Protein AF-A0A924BSU3-F1 (afdb_monomer)

Sequence (190 aa):
SKDEPEEDGRIAVQITFEIKGDKVSLTSVYCQEESEKEALEKQIRSNKAIDDAHWHKEPNNTWYHDEVVTGYINMADEIAAAAYNCASGDDYRPGNFSEIKVSEREIILSQINLHNSRSSAHKDDYYMRKLYFQIPLTGEEPETPRFEDNYKIGNMVISFSDHSSVRNRECGKKTVEQILQQQAGFQNKK

pLDDT: mean 74.94, std 15.1, range [39.56, 93.62]

Nearest PDB structures (foldseek):
  2htb-assembly3_C  TM=5.026E-01  e=2.402E+00  Salmonella enterica subsp. enterica serovar Typhimurium

Radius of gyration: 30.73 Å; Cα contacts (8 Å, |Δi|>4): 252; chains: 1; bounding box: 62×54×83 Å

Secondary structure (DSSP, 8-state):
-----------SEEEEEEEETTEEEEEEEEESSHHHHHHHHHHHHH-HHHHT-PPPP------S-HHHHHHHHHHHHHHHHHHH-S-TT----S-S-SEEEE-SSEEEEEEEEEE--SSGGGTTS-EEEEEEEEEESSSSPPPPPS-SEEEEETTEEEEEEE---TTTHHHHHHHHHHHHHHHHHHHTT-

Mean predicted aligned error: 16.55 Å

Structure (mmCIF, N/CA/C/O backbone):
data_AF-A0A924BSU3-F1
#
_entry.id   AF-A0A924BSU3-F1
#
loop_
_atom_site.group_PDB
_atom_site.id
_atom_site.type_symbol
_atom_site.label_atom_id
_atom_site.label_alt_id
_atom_site.label_comp_id
_atom_site.label_asym_id
_atom_site.label_entity_id
_atom_site.label_seq_id
_atom_site.pdbx_PDB_ins_code
_atom_site.Cartn_x
_atom_site.Cartn_y
_atom_site.Cartn_z
_atom_site.occupancy
_atom_site.B_iso_or_equiv
_atom_site.auth_seq_id
_atom_site.auth_comp_id
_atom_site.auth_asym_id
_atom_site.auth_atom_id
_atom_site.pdbx_PDB_model_num
ATOM 1 N N . SER A 1 1 ? -3.691 42.151 60.650 1.00 51.00 1 SER A N 1
ATOM 2 C CA . SER A 1 1 ? -3.187 40.827 60.257 1.00 51.00 1 SER A CA 1
ATOM 3 C C . SER A 1 1 ? -4.219 39.806 60.681 1.00 51.00 1 SER A C 1
ATOM 5 O O . SER A 1 1 ? -4.355 39.521 61.865 1.00 51.00 1 SER A O 1
ATOM 7 N N . LYS A 1 2 ? -5.033 39.385 59.718 1.00 39.56 2 LYS A N 1
ATOM 8 C CA . LYS A 1 2 ? -5.729 38.104 59.706 1.00 39.56 2 LYS A CA 1
ATOM 9 C C . LYS A 1 2 ? -5.738 37.720 58.236 1.00 39.56 2 LYS A C 1
ATOM 11 O O . LYS A 1 2 ? -6.485 38.304 57.461 1.00 39.56 2 LYS A O 1
ATOM 16 N N . ASP A 1 3 ? -4.774 36.887 57.886 1.00 46.38 3 ASP A N 1
ATOM 17 C CA . ASP A 1 3 ? -4.711 36.208 56.605 1.00 46.38 3 ASP A CA 1
ATOM 18 C C . ASP A 1 3 ? -5.913 35.259 56.545 1.00 46.38 3 ASP A C 1
ATOM 20 O O . ASP A 1 3 ? -6.030 34.345 57.365 1.00 46.38 3 ASP A O 1
ATOM 24 N N . GLU A 1 4 ? -6.847 35.526 55.637 1.00 40.59 4 GLU A N 1
ATOM 25 C CA . GLU A 1 4 ? -7.834 34.534 55.216 1.00 40.59 4 GLU A CA 1
ATOM 26 C C . GLU A 1 4 ? -7.173 33.675 54.130 1.00 40.59 4 GLU A C 1
ATOM 28 O O . GLU A 1 4 ? -6.627 34.242 53.180 1.00 40.59 4 GLU A O 1
ATOM 33 N N . PRO A 1 5 ? -7.137 32.338 54.269 1.00 41.94 5 PRO A N 1
ATOM 34 C CA . PRO A 1 5 ? -6.524 31.493 53.263 1.00 41.94 5 PRO A CA 1
ATOM 35 C C . PRO A 1 5 ? -7.454 31.325 52.057 1.00 41.94 5 PRO A C 1
ATOM 37 O O . PRO A 1 5 ? -8.675 31.248 52.185 1.00 41.94 5 PRO A O 1
ATOM 40 N N . GLU A 1 6 ? -6.797 31.268 50.906 1.00 44.72 6 GLU A N 1
ATOM 41 C CA . GLU A 1 6 ? -7.265 31.101 49.533 1.00 44.72 6 GLU A CA 1
ATOM 42 C C . GLU A 1 6 ? -8.392 30.057 49.356 1.00 44.72 6 GLU A C 1
ATOM 44 O O . GLU A 1 6 ? -8.391 28.998 49.990 1.00 44.72 6 GLU A O 1
ATOM 49 N N . GLU A 1 7 ? -9.346 30.355 48.459 1.00 46.88 7 GLU A N 1
ATOM 50 C CA . GLU A 1 7 ? -10.371 29.423 47.960 1.00 46.88 7 GLU A CA 1
ATOM 51 C C . GLU A 1 7 ? -9.708 28.249 47.226 1.00 46.88 7 GLU A C 1
ATOM 53 O O . GLU A 1 7 ? -9.526 28.249 46.010 1.00 46.88 7 GLU A O 1
ATOM 58 N N . ASP A 1 8 ? -9.335 27.232 47.991 1.00 46.22 8 ASP A N 1
ATOM 59 C CA . ASP A 1 8 ? -8.876 25.956 47.465 1.00 46.22 8 ASP A CA 1
ATOM 60 C C . ASP A 1 8 ? -10.093 25.197 46.905 1.00 46.22 8 ASP A C 1
ATOM 62 O O . ASP A 1 8 ? -11.097 25.028 47.604 1.00 46.22 8 ASP A O 1
ATOM 66 N N . GLY A 1 9 ? -10.038 24.776 45.638 1.00 51.69 9 GLY A N 1
ATOM 67 C CA . GLY A 1 9 ? -11.134 24.151 44.885 1.00 51.69 9 GLY A CA 1
ATOM 68 C C . GLY A 1 9 ? -11.590 22.805 45.460 1.00 51.69 9 GLY A C 1
ATOM 69 O O . GLY A 1 9 ? -11.284 21.743 44.916 1.00 51.69 9 GLY A O 1
ATOM 70 N N . ARG A 1 10 ? -12.328 22.833 46.573 1.00 62.62 10 ARG A N 1
ATOM 71 C CA . ARG A 1 10 ? -12.813 21.638 47.268 1.00 62.62 10 ARG A CA 1
ATOM 72 C C . ARG A 1 10 ? -13.889 20.947 46.435 1.00 62.62 10 ARG A C 1
ATOM 74 O O . ARG A 1 10 ? -14.922 21.527 46.110 1.00 62.62 10 ARG A O 1
ATOM 81 N N . ILE A 1 11 ? -13.633 19.686 46.101 1.00 60.28 11 ILE A N 1
ATOM 82 C CA . ILE A 1 11 ? -14.564 18.818 45.380 1.00 60.28 11 ILE A CA 1
ATOM 83 C C . ILE A 1 11 ? -15.831 18.643 46.230 1.00 60.28 11 ILE A C 1
ATOM 85 O O . ILE A 1 11 ? -15.760 18.098 47.328 1.00 60.28 11 ILE A O 1
ATOM 89 N N . ALA A 1 12 ? -16.983 19.091 45.724 1.00 77.50 12 ALA A N 1
ATOM 90 C CA . ALA A 1 12 ? -18.271 18.963 46.414 1.00 77.50 12 ALA A CA 1
ATOM 91 C C . ALA A 1 12 ? -18.845 17.535 46.334 1.00 77.50 12 ALA A C 1
ATOM 93 O O . ALA A 1 12 ? -19.475 17.056 47.278 1.00 77.50 12 ALA A O 1
ATOM 94 N N . VAL A 1 13 ? -18.597 16.839 45.217 1.00 83.00 13 VAL A N 1
ATOM 95 C CA . VAL A 1 13 ? -19.039 15.461 44.962 1.00 83.00 13 VAL A CA 1
ATOM 96 C C . VAL A 1 13 ? -17.966 14.717 44.171 1.00 83.00 13 VAL A C 1
ATOM 98 O O . VAL A 1 13 ? -17.484 15.212 43.154 1.00 83.00 13 VAL A O 1
ATOM 101 N N . GLN A 1 14 ? -17.627 13.505 44.602 1.00 84.50 14 GLN A N 1
ATOM 102 C CA . GLN A 1 14 ? -16.783 12.574 43.860 1.00 84.50 14 GLN A CA 1
ATOM 103 C C . GLN A 1 14 ? -17.433 11.193 43.849 1.00 84.50 14 GLN A C 1
ATOM 105 O O . GLN A 1 14 ? -17.768 10.640 44.892 1.00 84.50 14 GLN A O 1
ATOM 110 N N . ILE A 1 15 ? -17.575 10.614 42.662 1.00 87.25 15 ILE A N 1
ATOM 111 C CA . ILE A 1 15 ? -18.144 9.281 42.465 1.00 87.25 15 ILE A CA 1
ATOM 112 C C . ILE A 1 15 ? -17.076 8.429 41.788 1.00 87.25 15 ILE A C 1
ATOM 114 O O . ILE A 1 15 ? -16.555 8.804 40.739 1.00 87.25 15 ILE A O 1
ATOM 118 N N . THR A 1 16 ? -16.747 7.290 42.390 1.00 86.94 16 THR A N 1
ATOM 119 C CA . THR A 1 16 ? -15.727 6.370 41.881 1.00 86.94 16 THR A CA 1
ATOM 120 C C . THR A 1 16 ? -16.378 5.073 41.437 1.00 86.94 16 THR A C 1
ATOM 122 O O . THR A 1 16 ? -17.086 4.429 42.215 1.00 86.94 16 THR A O 1
ATOM 125 N N . PHE A 1 17 ? -16.090 4.670 40.203 1.00 86.62 17 PHE A N 1
ATOM 126 C CA . PHE A 1 17 ? -16.492 3.384 39.646 1.00 86.62 17 PHE A CA 1
ATOM 127 C C . PHE A 1 17 ? -15.271 2.486 39.451 1.00 86.62 17 PHE A C 1
ATOM 129 O O . PHE A 1 17 ? -14.196 2.957 39.081 1.00 86.62 17 PHE A O 1
ATOM 136 N N . GLU A 1 18 ? -15.452 1.189 39.661 1.00 84.50 18 GLU A N 1
ATOM 137 C CA . GLU A 1 18 ? -14.473 0.152 39.359 1.00 84.50 18 GLU A CA 1
ATOM 138 C C . GLU A 1 18 ? -14.997 -0.718 38.218 1.00 84.50 18 GLU A C 1
ATOM 140 O O . GLU A 1 18 ? -16.139 -1.191 38.244 1.00 84.50 18 GLU A O 1
ATOM 145 N N . ILE A 1 19 ? -14.138 -0.939 37.225 1.00 82.12 19 ILE A N 1
ATOM 146 C CA . ILE A 1 19 ? -14.423 -1.780 36.065 1.00 82.12 19 ILE A CA 1
ATOM 147 C C . ILE A 1 19 ? -13.771 -3.145 36.295 1.00 82.12 19 ILE A C 1
ATOM 149 O O . ILE A 1 19 ? -12.549 -3.238 36.423 1.00 82.12 19 ILE A O 1
ATOM 153 N N . LYS A 1 20 ? -14.578 -4.210 36.338 1.00 75.31 20 LYS A N 1
ATOM 154 C CA . LYS A 1 20 ? -14.109 -5.601 36.442 1.00 75.31 20 LYS A CA 1
ATOM 155 C C . LYS A 1 20 ? -14.693 -6.431 35.308 1.00 75.31 20 LYS A C 1
ATOM 157 O O . LYS A 1 20 ? -15.869 -6.784 35.332 1.00 75.31 20 LYS A O 1
ATOM 162 N N . GLY A 1 21 ? -13.852 -6.770 34.334 1.00 75.31 21 GLY A N 1
ATOM 163 C CA . GLY A 1 21 ? -14.291 -7.459 33.122 1.00 75.31 21 GLY A CA 1
ATOM 164 C C . GLY A 1 21 ? -15.214 -6.571 32.286 1.00 75.31 21 GLY A C 1
ATOM 165 O O . GLY A 1 21 ? -14.825 -5.472 31.895 1.00 75.31 21 GLY A O 1
ATOM 166 N N . ASP A 1 22 ? -16.428 -7.051 32.031 1.00 70.44 22 ASP A N 1
ATOM 167 C CA . ASP A 1 22 ? -17.491 -6.372 31.283 1.00 70.44 22 ASP A CA 1
ATOM 168 C C . ASP A 1 22 ? -18.488 -5.616 32.177 1.00 70.44 22 ASP A C 1
ATOM 170 O O . ASP A 1 22 ? -19.510 -5.151 31.680 1.00 70.44 22 ASP A O 1
ATOM 174 N N . LYS A 1 23 ? -18.206 -5.497 33.483 1.00 70.94 23 LYS A N 1
ATOM 175 C CA . LYS A 1 23 ? -19.099 -4.861 34.458 1.00 70.94 23 LYS A CA 1
ATOM 176 C C . LYS A 1 23 ? -18.492 -3.601 35.054 1.00 70.94 23 LYS A C 1
ATOM 178 O O . LYS A 1 23 ? -17.348 -3.609 35.519 1.00 70.94 23 LYS A O 1
ATOM 183 N N . VAL A 1 24 ? -19.301 -2.547 35.112 1.00 80.25 24 VAL A N 1
ATOM 184 C CA . VAL A 1 24 ? -19.011 -1.314 35.848 1.00 80.25 24 VAL A CA 1
ATOM 185 C C . VAL A 1 24 ? -19.735 -1.376 37.187 1.00 80.25 24 VAL A C 1
ATOM 187 O O . VAL A 1 24 ? -20.932 -1.632 37.242 1.00 80.25 24 VAL A O 1
ATOM 190 N N . SER A 1 25 ? -19.017 -1.153 38.284 1.00 82.25 25 SER A N 1
ATOM 191 C CA . SER A 1 25 ? -19.588 -1.183 39.632 1.00 82.25 25 SER A CA 1
ATOM 192 C C . SER A 1 25 ? -19.253 0.091 40.398 1.00 82.25 25 SER A C 1
ATOM 194 O O . SER A 1 25 ? -18.149 0.617 40.293 1.00 82.25 25 SER A O 1
ATOM 196 N N . LEU A 1 26 ? -20.212 0.610 41.165 1.00 84.19 26 LEU A N 1
ATOM 197 C CA . LEU A 1 26 ? -19.987 1.760 42.041 1.00 84.19 26 LEU A CA 1
ATOM 198 C C . LEU A 1 26 ? -19.134 1.345 43.249 1.00 84.19 26 LEU A C 1
ATOM 200 O O . LEU A 1 26 ? -19.537 0.467 44.016 1.00 84.19 26 LEU A O 1
ATOM 204 N N . THR A 1 27 ? -17.999 2.013 43.448 1.00 86.38 27 THR A N 1
ATOM 205 C CA . THR A 1 27 ? -17.046 1.720 44.530 1.00 86.38 27 THR A CA 1
ATOM 206 C C . THR A 1 27 ? -17.185 2.687 45.695 1.00 86.38 27 THR A C 1
ATOM 208 O O . THR A 1 27 ? -17.199 2.258 46.846 1.00 86.38 27 THR A O 1
ATOM 211 N N . SER A 1 28 ? -17.286 3.988 45.420 1.00 87.19 28 SER A N 1
ATOM 212 C CA . SER A 1 28 ? -17.425 4.995 46.471 1.00 87.19 28 SER A CA 1
ATOM 213 C C . SER A 1 28 ? -18.150 6.242 45.986 1.00 87.19 28 SER A C 1
ATOM 215 O O . SER A 1 28 ? -18.033 6.642 44.826 1.00 87.19 28 SER A O 1
ATOM 217 N N . VAL A 1 29 ? -18.886 6.866 46.903 1.00 87.06 29 VAL A N 1
ATOM 218 C CA . VAL A 1 29 ? -19.441 8.209 46.747 1.00 87.06 29 VAL A CA 1
ATOM 219 C C . VAL A 1 29 ? -18.938 9.047 47.912 1.00 87.06 29 VAL A C 1
ATOM 221 O O . VAL A 1 29 ? -19.145 8.714 49.079 1.00 87.06 29 VAL A O 1
ATOM 224 N N . TYR A 1 30 ? -18.255 10.130 47.582 1.00 85.19 30 TYR A N 1
ATOM 225 C CA . TYR A 1 30 ? -17.947 11.213 48.492 1.00 85.19 30 TYR A CA 1
ATOM 226 C C . TYR A 1 30 ? -18.858 12.385 48.147 1.00 85.19 30 TYR A C 1
ATOM 228 O O . TYR A 1 30 ? -18.959 12.787 46.987 1.00 85.19 30 TYR A O 1
ATOM 236 N N . CYS A 1 31 ? -19.517 12.929 49.157 1.00 85.94 31 CYS A N 1
ATOM 237 C CA . CYS A 1 31 ? -20.287 14.154 49.056 1.00 85.94 31 CYS A CA 1
ATOM 238 C C . CYS A 1 31 ? -19.999 14.973 50.308 1.00 85.94 31 CYS A C 1
ATOM 240 O O . CYS A 1 31 ? -19.869 14.411 51.397 1.00 85.94 31 CYS A O 1
ATOM 242 N N . GLN A 1 32 ? -19.876 16.287 50.153 1.00 81.94 32 GLN A N 1
ATOM 243 C CA . GLN A 1 32 ? -19.699 17.181 51.292 1.00 81.94 32 GLN A CA 1
ATOM 244 C C . GLN A 1 32 ? -20.935 17.183 52.214 1.00 81.94 32 GLN A C 1
ATOM 246 O O . GLN A 1 32 ? -20.792 17.372 53.422 1.00 81.94 32 GLN A O 1
ATOM 251 N N . GLU A 1 33 ? -22.125 16.924 51.662 1.00 83.94 33 GLU A N 1
ATOM 252 C CA . GLU A 1 33 ? -23.378 16.776 52.403 1.00 83.94 33 GLU A CA 1
ATOM 253 C C . GLU A 1 33 ? -23.802 15.299 52.491 1.00 83.94 33 GLU A C 1
ATOM 255 O O . GLU A 1 33 ? -24.229 14.680 51.515 1.00 83.94 33 GLU A O 1
ATOM 260 N N . GLU A 1 34 ? -23.727 14.714 53.690 1.00 75.56 34 GLU A N 1
ATOM 261 C CA . GLU A 1 34 ? -24.018 13.282 53.894 1.00 75.56 34 GLU A CA 1
ATOM 262 C C . GLU A 1 34 ? -25.477 12.915 53.545 1.00 75.56 34 GLU A C 1
ATOM 264 O O . GLU A 1 34 ? -25.745 11.807 53.088 1.00 75.56 34 GLU A O 1
ATOM 269 N N . SER A 1 35 ? -26.426 13.851 53.683 1.00 79.81 35 SER A N 1
ATOM 270 C CA . SER A 1 35 ? -27.829 13.645 53.287 1.00 79.81 35 SER A CA 1
ATOM 271 C C . SER A 1 35 ? -28.019 13.474 51.779 1.00 79.81 35 SER A C 1
ATOM 273 O O . SER A 1 35 ? -28.941 12.781 51.349 1.00 79.81 35 SER A O 1
ATOM 275 N N . GLU A 1 36 ? -27.159 14.087 50.966 1.00 80.56 36 GLU A N 1
ATOM 276 C CA . GLU A 1 36 ? -27.212 13.962 49.509 1.00 80.56 36 GLU A CA 1
ATOM 277 C C . GLU A 1 36 ? -26.530 12.677 49.031 1.00 80.56 36 GLU A C 1
ATOM 279 O O . GLU A 1 36 ? -26.958 12.074 48.044 1.00 80.56 36 GLU A O 1
ATOM 284 N N . LYS A 1 37 ? -25.521 12.204 49.772 1.00 83.50 37 LYS A N 1
ATOM 285 C CA . LYS A 1 37 ? -24.794 10.964 49.481 1.00 83.50 37 LYS A CA 1
ATOM 286 C C . LYS A 1 37 ? -25.717 9.751 49.391 1.00 83.50 37 LYS A C 1
ATOM 288 O O . LYS A 1 37 ? -25.644 9.014 48.411 1.00 83.50 37 LYS A O 1
ATOM 293 N N . GLU A 1 38 ? -26.602 9.548 50.367 1.00 84.69 38 GLU A N 1
ATOM 294 C CA . GLU A 1 38 ? -27.518 8.396 50.360 1.00 84.69 38 GLU A CA 1
ATOM 295 C C . GLU A 1 38 ? -28.489 8.441 49.170 1.00 84.69 38 GLU A C 1
ATOM 297 O O . GLU A 1 38 ? -28.770 7.414 48.541 1.00 84.69 38 GLU A O 1
ATOM 302 N N . ALA A 1 39 ? -28.983 9.634 48.825 1.00 84.94 39 ALA A N 1
ATOM 303 C CA . ALA A 1 39 ? -29.867 9.829 47.680 1.00 84.94 39 ALA A CA 1
ATOM 304 C C . ALA A 1 39 ? -29.145 9.533 46.354 1.00 84.94 39 ALA A C 1
ATOM 306 O O . ALA A 1 39 ? -29.678 8.803 45.511 1.00 84.94 39 ALA A O 1
ATOM 307 N N . LEU A 1 40 ? -27.913 10.028 46.206 1.00 84.94 40 LEU A N 1
ATOM 308 C CA . LEU A 1 40 ? -27.034 9.779 45.062 1.00 84.94 40 LEU A CA 1
ATOM 309 C C . LEU A 1 40 ? -26.691 8.295 44.915 1.00 84.94 40 LEU A C 1
ATOM 311 O O . LEU A 1 40 ? -26.852 7.732 43.832 1.00 84.94 40 LEU A O 1
ATOM 315 N N . GLU A 1 41 ? -26.279 7.630 45.995 1.00 86.88 41 GLU A N 1
ATOM 316 C CA . GLU A 1 41 ? -25.977 6.197 45.979 1.00 86.88 41 GLU A CA 1
ATOM 317 C C . GLU A 1 41 ? -27.191 5.374 45.546 1.00 86.88 41 GLU A C 1
ATOM 319 O O . GLU A 1 41 ? -27.075 4.483 44.700 1.00 86.88 41 GLU A O 1
ATOM 324 N N . LYS A 1 42 ? -28.373 5.690 46.084 1.00 85.62 42 LYS A N 1
ATOM 325 C CA . LYS A 1 42 ? -29.615 5.005 45.723 1.00 85.62 42 LYS A CA 1
ATOM 326 C C . LYS A 1 42 ? -29.971 5.218 44.253 1.00 85.62 42 LYS A C 1
ATOM 328 O O . LYS A 1 42 ? -30.347 4.259 43.579 1.00 85.62 42 LYS A O 1
ATOM 333 N N . GLN A 1 43 ? -29.831 6.442 43.747 1.00 86.38 43 GLN A N 1
ATOM 334 C CA . GLN A 1 43 ? -30.106 6.765 42.350 1.00 86.38 43 GLN A CA 1
ATOM 335 C C . GLN A 1 43 ? -29.158 6.021 41.402 1.00 86.38 43 GLN A C 1
ATOM 337 O O . GLN A 1 43 ? -29.623 5.369 40.467 1.00 86.38 43 GLN A O 1
ATOM 342 N N . ILE A 1 44 ? -27.851 6.045 41.676 1.00 84.19 44 ILE A N 1
ATOM 343 C CA . ILE A 1 44 ? -26.831 5.375 40.858 1.00 84.19 44 ILE A CA 1
ATOM 344 C C . ILE A 1 44 ? -27.050 3.860 40.862 1.00 84.19 44 ILE A C 1
ATOM 346 O O . ILE A 1 44 ? -27.107 3.254 39.797 1.00 84.19 44 ILE A O 1
ATOM 350 N N . ARG A 1 45 ? -27.259 3.247 42.036 1.00 82.25 45 ARG A N 1
ATOM 351 C CA . ARG A 1 45 ? -27.509 1.796 42.147 1.00 82.25 45 ARG A CA 1
ATOM 352 C C . ARG A 1 45 ? -28.817 1.357 41.489 1.00 82.25 45 ARG A C 1
ATOM 354 O O . ARG A 1 45 ? -28.947 0.200 41.111 1.00 82.25 45 ARG A O 1
ATOM 361 N N . SER A 1 46 ? -29.799 2.251 41.374 1.00 83.44 46 SER A N 1
ATOM 362 C CA . SER A 1 46 ? -31.059 1.957 40.682 1.00 83.44 46 SER A CA 1
ATOM 363 C C . SER A 1 46 ? -30.956 2.054 39.156 1.00 83.44 46 SER A C 1
ATOM 365 O O . SER A 1 46 ? -31.849 1.577 38.450 1.00 83.44 46 SER A O 1
ATOM 367 N N . ASN A 1 47 ? -29.884 2.661 38.636 1.00 80.94 47 ASN A N 1
ATOM 368 C CA . ASN A 1 47 ? -29.689 2.850 37.209 1.00 80.94 47 ASN A CA 1
ATOM 369 C C . ASN A 1 47 ? -29.106 1.587 36.563 1.00 80.94 47 ASN A C 1
ATOM 371 O O . ASN A 1 47 ? -27.893 1.427 36.451 1.00 80.94 47 ASN A O 1
ATOM 375 N N . LYS A 1 48 ? -29.999 0.723 36.071 1.00 71.00 48 LYS A N 1
ATOM 376 C CA . LYS A 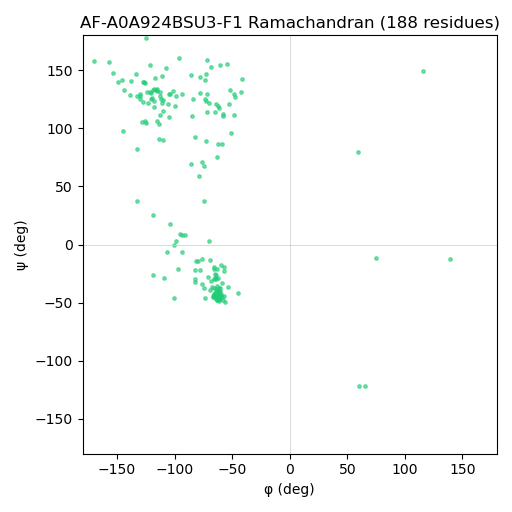1 48 ? -29.639 -0.520 35.370 1.00 71.00 48 LYS A CA 1
ATOM 377 C C . LYS A 1 48 ? -28.744 -0.306 34.143 1.00 71.00 48 LYS A C 1
ATOM 379 O O . LYS A 1 48 ? -28.011 -1.212 33.776 1.00 71.00 48 LYS A O 1
ATOM 384 N N . ALA A 1 49 ? -28.745 0.890 33.545 1.00 69.62 49 ALA A N 1
ATOM 385 C CA . ALA A 1 49 ? -27.891 1.186 32.395 1.00 69.62 49 ALA A CA 1
ATOM 386 C C . ALA A 1 49 ? -26.388 1.167 32.733 1.00 69.62 49 ALA A C 1
ATOM 388 O O . ALA A 1 49 ? -25.570 1.042 31.829 1.00 69.62 49 ALA A O 1
ATOM 389 N N . ILE A 1 50 ? -26.017 1.296 34.014 1.00 70.81 50 ILE A N 1
ATOM 390 C CA . ILE A 1 50 ? -24.623 1.165 34.466 1.00 70.81 50 ILE A CA 1
ATOM 391 C C . ILE A 1 50 ? -24.193 -0.308 34.461 1.00 70.81 50 ILE A C 1
ATOM 393 O O . ILE A 1 50 ? -23.066 -0.608 34.077 1.00 70.81 50 ILE A O 1
ATOM 397 N N . ASP A 1 51 ? -25.097 -1.221 34.825 1.00 64.56 51 ASP A N 1
ATOM 398 C CA . ASP A 1 51 ? -24.838 -2.665 34.785 1.00 64.56 51 ASP A CA 1
ATOM 399 C C . ASP A 1 51 ? -24.770 -3.194 33.339 1.00 64.56 51 ASP A C 1
ATOM 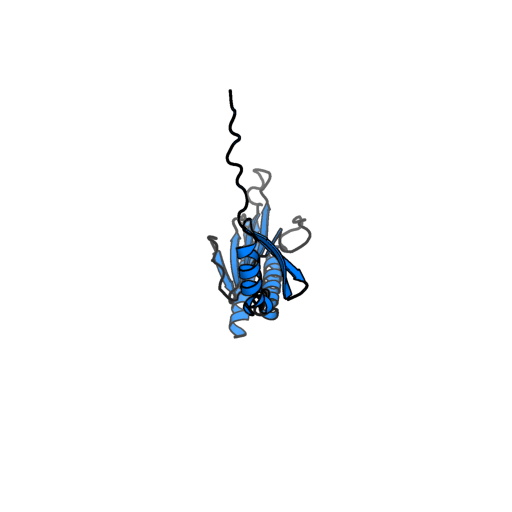401 O O . ASP A 1 51 ? -24.050 -4.154 33.070 1.00 64.56 51 ASP A O 1
ATOM 405 N N . ASP A 1 52 ? -25.475 -2.533 32.412 1.00 63.59 52 ASP A N 1
ATOM 406 C CA . ASP A 1 52 ? -25.491 -2.831 30.971 1.00 63.59 52 ASP A CA 1
ATOM 407 C C . ASP A 1 52 ? -24.420 -2.045 30.178 1.00 63.59 52 ASP A C 1
ATOM 409 O O . ASP A 1 52 ? -24.413 -2.039 28.941 1.00 63.59 52 ASP A O 1
ATOM 413 N N . ALA A 1 53 ? -23.512 -1.344 30.869 1.00 62.34 53 ALA A N 1
ATOM 414 C CA . ALA A 1 53 ? -22.444 -0.577 30.241 1.00 62.34 53 ALA A CA 1
ATOM 415 C C . ALA A 1 53 ? -21.371 -1.517 29.676 1.00 62.34 53 ALA A C 1
ATOM 417 O O . ALA A 1 53 ? -20.387 -1.859 30.330 1.00 62.34 53 ALA A O 1
ATOM 418 N N . HIS A 1 54 ? -21.555 -1.922 28.426 1.00 59.72 54 HIS A N 1
ATOM 419 C CA . HIS A 1 54 ? -20.555 -2.672 27.684 1.00 59.72 54 HIS A CA 1
ATOM 420 C C . HIS A 1 54 ? -19.553 -1.730 27.020 1.00 59.72 54 HIS A C 1
ATOM 422 O O . HIS A 1 54 ? -19.910 -0.656 26.526 1.00 59.72 54 HIS A O 1
ATOM 428 N N . TRP A 1 55 ? -18.296 -2.170 26.930 1.00 59.59 55 TRP A N 1
ATOM 429 C CA . TRP A 1 55 ? -17.363 -1.593 25.971 1.00 59.59 55 TRP A CA 1
ATOM 430 C C . TRP A 1 55 ? -18.023 -1.617 24.596 1.00 59.59 55 TRP A C 1
ATOM 432 O O . TRP A 1 55 ? -18.603 -2.636 24.200 1.00 59.59 55 TRP A O 1
ATOM 442 N N . HIS A 1 56 ? -17.962 -0.497 23.874 1.00 54.25 56 HIS A N 1
ATOM 443 C CA . HIS A 1 56 ? -18.328 -0.513 22.468 1.00 54.25 56 HIS A CA 1
ATOM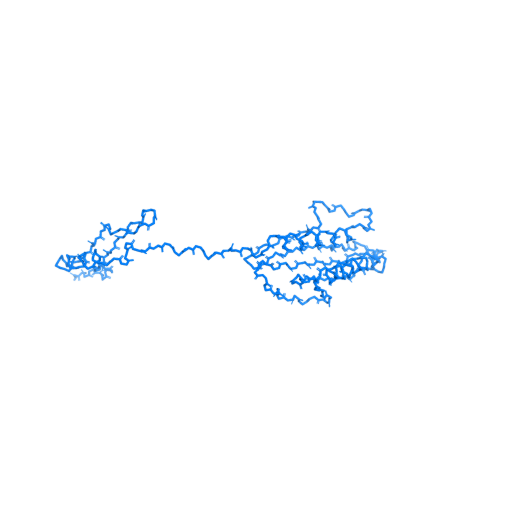 444 C C . HIS A 1 56 ? -17.496 -1.633 21.841 1.00 54.25 56 HIS A C 1
ATOM 446 O O . HIS A 1 56 ? -16.272 -1.628 21.991 1.00 54.25 56 HIS A O 1
ATOM 452 N N . LYS A 1 57 ? -18.152 -2.645 21.249 1.00 54.03 57 LYS A N 1
ATOM 453 C CA . LYS A 1 57 ? -17.428 -3.638 20.452 1.00 54.03 57 LYS A CA 1
ATOM 454 C C . LYS A 1 57 ? -16.538 -2.830 19.525 1.00 54.03 57 LYS A C 1
ATOM 456 O O . LYS A 1 57 ? -17.051 -1.886 18.914 1.00 54.03 57 LYS A O 1
ATOM 461 N N . GLU A 1 58 ? -15.245 -3.161 19.470 1.00 53.34 58 GLU A N 1
ATOM 462 C CA . GLU A 1 58 ? -14.388 -2.612 18.424 1.00 53.34 58 GLU A CA 1
ATOM 463 C C . GLU A 1 58 ? -15.199 -2.664 17.131 1.00 53.34 58 GLU A C 1
ATOM 465 O O . GLU A 1 58 ? -15.873 -3.686 16.906 1.00 53.34 58 GLU A O 1
ATOM 470 N N . PRO A 1 59 ? -15.264 -1.562 16.353 1.00 51.41 59 PRO A N 1
ATOM 471 C CA . PRO A 1 59 ? -15.954 -1.615 15.079 1.00 51.41 59 PRO A CA 1
ATOM 472 C C . PRO A 1 59 ? -15.440 -2.875 14.409 1.00 51.41 59 PRO A C 1
ATOM 474 O O . PRO A 1 59 ? -14.230 -3.100 14.419 1.00 51.41 59 PRO A O 1
ATOM 477 N N . ASN A 1 60 ? -16.352 -3.752 13.981 1.00 45.66 60 ASN A N 1
ATOM 478 C CA . ASN A 1 60 ? -15.979 -4.936 13.231 1.00 45.66 60 ASN A CA 1
ATOM 479 C C . ASN A 1 60 ? -15.094 -4.429 12.091 1.00 45.66 60 ASN A C 1
ATOM 481 O O . ASN A 1 60 ? -15.604 -4.005 11.056 1.00 45.66 60 ASN A O 1
ATOM 485 N N . ASN A 1 61 ? -13.777 -4.476 12.271 1.00 46.03 61 ASN A N 1
ATOM 486 C CA . ASN A 1 61 ? -12.820 -4.403 11.198 1.00 46.03 61 ASN A CA 1
ATOM 487 C C . ASN A 1 61 ? -12.935 -5.780 10.554 1.00 46.03 61 ASN A C 1
ATOM 489 O O . ASN A 1 61 ? -12.055 -6.627 10.656 1.00 46.03 61 ASN A O 1
ATOM 493 N N . THR A 1 62 ? -14.087 -6.044 9.936 1.00 47.34 62 THR A N 1
ATOM 494 C CA . THR A 1 62 ? -14.162 -6.908 8.776 1.00 47.34 62 THR A CA 1
ATOM 495 C C . THR A 1 62 ? -13.250 -6.240 7.767 1.00 47.34 62 THR A C 1
ATOM 497 O O . THR A 1 62 ? -13.691 -5.378 7.010 1.00 47.34 62 THR A O 1
ATOM 500 N N . TRP A 1 63 ? -11.957 -6.563 7.843 1.00 46.19 63 TRP A N 1
ATOM 501 C CA . TRP A 1 63 ? -11.024 -6.341 6.756 1.00 46.19 63 TRP A CA 1
ATOM 502 C C . TRP A 1 63 ? -11.717 -6.907 5.522 1.00 46.19 63 TRP A C 1
ATOM 504 O O . TRP A 1 63 ? -12.035 -8.099 5.460 1.00 46.19 63 TRP A O 1
ATOM 514 N N . TYR A 1 64 ? -12.112 -6.025 4.610 1.00 47.94 64 TYR A N 1
ATOM 515 C CA . TYR A 1 64 ? -12.849 -6.439 3.433 1.00 47.94 64 TYR A CA 1
ATOM 516 C C . TYR A 1 64 ? -11.860 -7.183 2.523 1.00 47.94 64 TYR A C 1
ATOM 518 O O . TYR A 1 64 ? -10.916 -6.600 2.001 1.00 47.94 64 TYR A O 1
ATOM 526 N N . HIS A 1 65 ? -12.110 -8.484 2.353 1.00 57.06 65 HIS A N 1
ATOM 527 C CA . HIS A 1 65 ? -11.499 -9.408 1.391 1.00 57.06 65 HIS A CA 1
ATOM 528 C C . HIS A 1 65 ? -9.972 -9.601 1.461 1.00 57.06 65 HIS A C 1
ATOM 530 O O . HIS A 1 65 ? -9.245 -9.147 0.575 1.00 57.06 65 HIS A O 1
ATOM 536 N N . ASP A 1 66 ? -9.513 -10.423 2.414 1.00 66.50 66 ASP A N 1
ATOM 537 C CA . ASP A 1 66 ? -8.134 -10.949 2.464 1.00 66.50 66 ASP A CA 1
ATOM 538 C C . ASP A 1 66 ? -7.636 -11.446 1.097 1.00 66.50 66 ASP A C 1
ATOM 540 O O . ASP A 1 66 ? -6.509 -11.151 0.710 1.00 66.50 66 ASP A O 1
ATOM 544 N N . GLU A 1 67 ? -8.471 -12.140 0.315 1.00 75.06 67 GLU A N 1
ATOM 545 C CA . GLU A 1 67 ? -8.083 -12.648 -1.011 1.00 75.06 67 GLU A CA 1
ATOM 546 C C . GLU A 1 67 ? -7.849 -11.536 -2.042 1.00 75.06 67 GLU A C 1
ATOM 548 O O . GLU A 1 67 ? -6.940 -11.636 -2.865 1.00 75.06 67 GLU A O 1
ATOM 553 N N . VAL A 1 68 ? -8.641 -10.460 -1.998 1.00 82.50 68 VAL A N 1
ATOM 554 C CA . VAL A 1 68 ? -8.504 -9.324 -2.922 1.00 82.50 68 VAL A CA 1
ATOM 555 C C . VAL A 1 68 ? -7.271 -8.504 -2.560 1.00 82.50 68 VAL A C 1
ATOM 557 O O . VAL A 1 68 ? -6.468 -8.205 -3.440 1.00 82.50 68 VAL A O 1
ATOM 560 N N . VAL A 1 69 ? -7.082 -8.196 -1.272 1.00 85.31 69 VAL A N 1
ATOM 561 C CA . VAL A 1 69 ? -5.89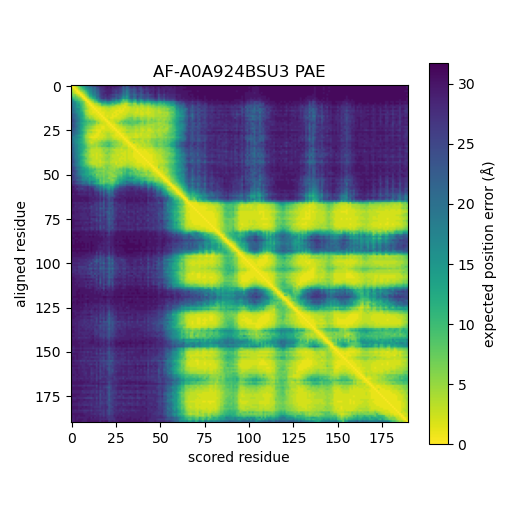4 -7.481 -0.778 1.00 85.31 69 VAL A CA 1
ATOM 562 C C . VAL A 1 69 ? -4.629 -8.292 -1.064 1.00 85.31 69 VAL A C 1
ATOM 564 O O . VAL A 1 69 ? -3.675 -7.757 -1.622 1.00 85.31 69 VAL A O 1
ATOM 567 N N . THR A 1 70 ? -4.638 -9.598 -0.783 1.00 86.25 70 THR A N 1
ATOM 568 C CA . THR A 1 70 ? -3.521 -10.500 -1.114 1.00 86.25 70 THR A CA 1
ATOM 569 C C . THR A 1 70 ? -3.278 -10.559 -2.623 1.00 86.25 70 THR A C 1
ATOM 571 O O . THR A 1 70 ? -2.132 -10.515 -3.065 1.00 86.25 70 THR A O 1
ATOM 574 N N . GLY A 1 71 ? -4.339 -10.591 -3.435 1.00 88.31 71 GLY A N 1
ATOM 575 C CA . GLY A 1 71 ? -4.240 -10.514 -4.892 1.00 88.31 71 GLY A CA 1
ATOM 576 C C . GLY A 1 71 ? -3.579 -9.221 -5.377 1.00 88.31 71 GLY A C 1
ATOM 577 O O . GLY A 1 71 ? -2.716 -9.270 -6.252 1.00 88.31 71 GLY A O 1
ATOM 578 N N . TYR A 1 72 ? -3.928 -8.076 -4.785 1.00 91.31 72 TYR A N 1
ATOM 579 C CA . TYR A 1 72 ? -3.279 -6.795 -5.074 1.00 91.31 72 TYR A CA 1
ATOM 580 C C . TYR A 1 72 ? -1.814 -6.766 -4.638 1.00 91.31 72 TYR A C 1
ATOM 582 O O . TYR A 1 72 ? -0.977 -6.310 -5.411 1.00 91.31 72 TYR A O 1
ATOM 590 N N . ILE A 1 73 ? -1.479 -7.300 -3.460 1.00 90.50 73 ILE A N 1
ATOM 591 C CA . ILE A 1 73 ? -0.087 -7.393 -2.993 1.00 90.50 73 ILE A CA 1
ATOM 592 C C . ILE A 1 73 ? 0.747 -8.255 -3.951 1.00 90.50 73 ILE A C 1
ATOM 594 O O . ILE A 1 73 ? 1.836 -7.844 -4.345 1.00 90.50 73 ILE A O 1
ATOM 598 N N . ASN A 1 74 ? 0.220 -9.403 -4.390 1.00 88.62 74 ASN A N 1
ATOM 599 C CA . ASN A 1 74 ? 0.902 -10.271 -5.354 1.00 88.62 74 ASN A CA 1
ATOM 600 C C . ASN A 1 74 ? 1.114 -9.569 -6.704 1.00 88.62 74 ASN A C 1
ATOM 602 O O . ASN A 1 74 ? 2.214 -9.603 -7.248 1.00 88.62 74 ASN A O 1
ATOM 606 N N . MET A 1 75 ? 0.091 -8.878 -7.226 1.00 91.00 75 MET A N 1
ATOM 607 C CA . MET A 1 75 ? 0.227 -8.090 -8.458 1.00 91.00 75 MET A CA 1
ATOM 608 C C . MET A 1 75 ? 1.269 -6.975 -8.312 1.00 91.00 75 MET A C 1
ATOM 610 O O . MET A 1 75 ? 2.062 -6.751 -9.227 1.00 91.00 75 MET A O 1
ATOM 614 N N . ALA A 1 76 ? 1.289 -6.282 -7.170 1.00 91.19 76 ALA A N 1
ATOM 615 C CA . ALA A 1 76 ? 2.274 -5.245 -6.897 1.00 91.19 76 ALA A CA 1
ATOM 616 C C . ALA A 1 76 ? 3.701 -5.812 -6.892 1.00 91.19 76 ALA A C 1
ATOM 618 O O . ALA A 1 76 ? 4.601 -5.199 -7.466 1.00 91.19 76 ALA A O 1
ATOM 619 N N . ASP A 1 77 ? 3.905 -6.991 -6.296 1.00 88.00 77 ASP A N 1
ATOM 620 C CA . ASP A 1 77 ? 5.208 -7.658 -6.258 1.00 88.00 77 ASP A CA 1
ATOM 621 C C . ASP A 1 77 ? 5.692 -8.064 -7.660 1.00 88.00 77 ASP A C 1
ATOM 623 O O . ASP A 1 77 ? 6.825 -7.763 -8.035 1.00 88.00 77 ASP A O 1
ATOM 627 N N . GLU A 1 78 ? 4.815 -8.646 -8.485 1.00 87.12 78 GLU A N 1
ATOM 628 C CA . GLU A 1 78 ? 5.128 -9.007 -9.875 1.00 87.12 78 GLU A CA 1
ATOM 629 C C . GLU A 1 78 ? 5.518 -7.785 -10.724 1.00 87.12 78 GLU A C 1
ATOM 631 O O . GLU A 1 78 ? 6.487 -7.829 -11.489 1.00 87.12 78 GLU A O 1
ATOM 636 N N . ILE A 1 79 ? 4.785 -6.674 -10.584 1.00 88.56 79 ILE A N 1
ATOM 637 C CA . ILE A 1 79 ? 5.081 -5.423 -11.296 1.00 88.56 79 ILE A CA 1
ATOM 638 C C . ILE A 1 79 ? 6.415 -4.834 -10.814 1.00 88.56 79 ILE A C 1
ATOM 640 O O . ILE A 1 79 ? 7.246 -4.423 -11.631 1.00 88.56 79 ILE A O 1
ATOM 644 N N . ALA A 1 80 ? 6.650 -4.808 -9.502 1.00 85.69 80 ALA A N 1
ATOM 645 C CA . ALA A 1 80 ? 7.868 -4.252 -8.925 1.00 85.69 80 ALA A CA 1
ATOM 646 C C . ALA A 1 80 ? 9.117 -5.101 -9.246 1.00 85.69 80 ALA A C 1
ATOM 648 O O . ALA A 1 80 ? 10.199 -4.541 -9.453 1.00 85.69 80 ALA A O 1
ATOM 649 N N . ALA A 1 81 ? 8.975 -6.423 -9.387 1.00 80.75 81 ALA A N 1
ATOM 650 C CA . ALA A 1 81 ? 10.044 -7.316 -9.837 1.00 80.75 81 ALA A CA 1
ATOM 651 C C . ALA A 1 81 ? 10.489 -7.019 -11.281 1.00 80.75 81 ALA A C 1
ATOM 653 O O . ALA A 1 81 ? 11.686 -7.030 -11.583 1.00 80.75 81 ALA A O 1
ATOM 654 N N . ALA A 1 82 ? 9.547 -6.691 -12.175 1.00 77.12 82 ALA A N 1
ATOM 655 C CA . ALA A 1 82 ? 9.864 -6.290 -13.548 1.00 77.12 82 ALA A CA 1
ATOM 656 C C . ALA A 1 82 ? 10.674 -4.981 -13.603 1.00 77.12 82 ALA A C 1
ATOM 658 O O . ALA A 1 82 ? 11.490 -4.789 -14.504 1.00 77.12 82 ALA A O 1
ATOM 659 N N . ALA A 1 83 ? 10.492 -4.095 -12.622 1.00 66.75 83 ALA A N 1
ATOM 660 C CA . ALA A 1 83 ? 11.244 -2.851 -12.511 1.00 66.75 83 ALA A CA 1
ATOM 661 C C . ALA A 1 83 ? 12.675 -3.036 -11.952 1.00 66.75 83 ALA A C 1
ATOM 663 O O . ALA A 1 83 ? 13.527 -2.177 -12.187 1.00 66.75 83 ALA A O 1
ATOM 664 N N . TYR A 1 84 ? 12.973 -4.120 -11.231 1.00 62.41 84 TYR A N 1
ATOM 665 C CA . TYR A 1 84 ? 14.265 -4.314 -10.555 1.00 62.41 84 TYR A CA 1
ATOM 666 C C . TYR A 1 84 ? 15.386 -4.847 -11.477 1.00 62.41 84 TYR A C 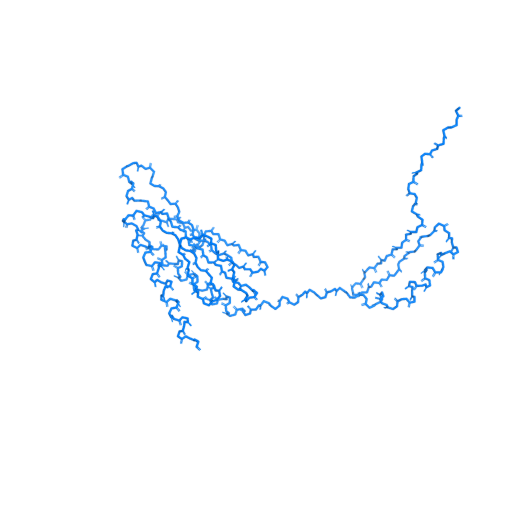1
ATOM 668 O O . TYR A 1 84 ? 16.551 -4.492 -11.321 1.00 62.41 84 TYR A O 1
ATOM 676 N N . ASN A 1 85 ? 15.066 -5.667 -12.481 1.00 55.62 85 ASN A N 1
ATOM 677 C CA . ASN A 1 85 ? 16.071 -6.405 -13.265 1.00 55.62 85 ASN A CA 1
ATOM 678 C C . ASN A 1 85 ? 16.663 -5.615 -14.450 1.00 55.62 85 ASN A C 1
ATOM 680 O O . ASN A 1 85 ? 16.411 -5.966 -15.605 1.00 55.62 85 ASN A O 1
ATOM 684 N N . CYS A 1 86 ? 17.462 -4.573 -14.190 1.00 54.62 86 CYS A N 1
ATOM 685 C CA . CYS A 1 86 ? 17.943 -3.693 -15.266 1.00 54.62 86 CYS A CA 1
ATOM 686 C C . CYS A 1 86 ? 19.455 -3.600 -15.512 1.00 54.62 86 CYS A C 1
ATOM 688 O O . CYS A 1 86 ? 19.824 -3.392 -16.664 1.00 54.62 86 CYS A O 1
ATOM 690 N N . ALA A 1 87 ? 20.340 -3.831 -14.538 1.00 48.75 87 ALA A N 1
ATOM 691 C CA . ALA A 1 87 ? 21.766 -4.083 -14.796 1.00 48.75 87 ALA A CA 1
ATOM 692 C C . ALA A 1 87 ? 22.499 -4.552 -13.529 1.00 48.75 87 ALA A C 1
ATOM 694 O O . ALA A 1 87 ? 22.082 -4.277 -12.406 1.00 48.75 87 ALA A O 1
ATOM 695 N N . SER A 1 88 ? 23.631 -5.233 -13.722 1.00 41.12 88 SER A N 1
ATOM 696 C CA . SER A 1 88 ? 24.586 -5.596 -12.670 1.00 41.12 88 SER A CA 1
ATOM 697 C C . SER A 1 88 ? 25.105 -4.346 -11.947 1.00 41.12 88 SER A C 1
ATOM 699 O O . SER A 1 88 ? 25.860 -3.574 -12.539 1.00 41.12 88 SER A O 1
ATOM 701 N N . GLY A 1 89 ? 24.710 -4.158 -10.687 1.00 46.84 89 GLY A N 1
ATOM 702 C CA . GLY A 1 89 ? 25.126 -3.029 -9.847 1.00 46.84 89 GLY A CA 1
ATOM 703 C C . GLY A 1 89 ? 24.010 -2.425 -8.992 1.00 46.84 89 GLY A C 1
ATOM 704 O O . GLY A 1 89 ? 24.311 -1.679 -8.062 1.00 46.84 89 GLY A O 1
ATOM 705 N N . ASP A 1 90 ? 22.744 -2.773 -9.250 1.00 49.44 90 ASP A N 1
ATOM 706 C CA . ASP A 1 90 ? 21.624 -2.438 -8.362 1.00 49.44 90 ASP A CA 1
ATOM 707 C C . ASP A 1 90 ? 21.628 -3.369 -7.137 1.00 49.44 90 ASP A C 1
ATOM 709 O O . ASP A 1 90 ? 20.797 -4.257 -6.974 1.00 49.44 90 ASP A O 1
ATOM 713 N N . ASP A 1 91 ? 22.607 -3.161 -6.253 1.00 45.44 91 ASP A N 1
ATOM 714 C CA . ASP A 1 91 ? 22.806 -3.897 -4.997 1.00 45.44 91 ASP A CA 1
ATOM 715 C C . ASP A 1 91 ? 21.793 -3.492 -3.904 1.00 45.44 91 ASP A C 1
ATOM 717 O O . ASP A 1 91 ? 22.125 -3.402 -2.719 1.00 45.44 91 ASP A O 1
ATOM 721 N N . TYR A 1 92 ? 20.533 -3.231 -4.262 1.00 44.50 92 TYR A N 1
ATOM 722 C CA . TYR A 1 92 ? 19.497 -3.000 -3.257 1.00 44.50 92 TYR A CA 1
ATOM 723 C C . TYR A 1 92 ? 18.926 -4.345 -2.788 1.00 44.50 92 TYR A C 1
ATOM 725 O O . TYR A 1 92 ? 18.249 -5.032 -3.549 1.00 44.50 92 TYR A O 1
ATOM 733 N N . ARG A 1 93 ? 19.201 -4.749 -1.540 1.00 51.12 93 ARG A N 1
ATOM 734 C CA . ARG A 1 93 ? 18.545 -5.887 -0.860 1.00 51.12 93 ARG A CA 1
ATOM 735 C C . ARG A 1 93 ? 18.111 -5.502 0.565 1.00 51.12 93 ARG A C 1
ATOM 737 O O . ARG A 1 93 ? 18.882 -4.798 1.218 1.00 51.12 93 ARG A O 1
ATOM 744 N N . PRO A 1 94 ? 16.987 -6.040 1.101 1.00 49.66 94 PRO A N 1
ATOM 745 C CA . PRO A 1 94 ? 16.069 -7.020 0.501 1.00 49.66 94 PRO A CA 1
ATOM 746 C C . PRO A 1 94 ? 14.632 -6.491 0.283 1.00 49.66 94 PRO A C 1
ATOM 748 O O . PRO A 1 94 ? 14.077 -5.811 1.140 1.00 49.66 94 PRO A O 1
ATOM 751 N N . GLY A 1 95 ? 14.011 -6.906 -0.829 1.00 59.03 95 GLY A N 1
ATOM 752 C CA . GLY A 1 95 ? 12.597 -6.671 -1.158 1.00 59.03 95 GLY A CA 1
ATOM 753 C C . GLY A 1 95 ? 12.397 -5.799 -2.402 1.00 59.03 95 GLY A C 1
ATOM 754 O O . GLY A 1 95 ? 13.218 -4.935 -2.694 1.00 59.03 95 GLY A O 1
ATOM 755 N N . ASN A 1 96 ? 11.301 -6.017 -3.138 1.00 73.81 96 ASN A N 1
ATOM 756 C CA . ASN A 1 96 ? 10.939 -5.195 -4.302 1.00 73.81 96 ASN A CA 1
ATOM 757 C C . ASN A 1 96 ? 10.515 -3.764 -3.918 1.00 73.81 96 ASN A C 1
ATOM 759 O O . ASN A 1 96 ? 10.451 -2.886 -4.780 1.00 73.81 96 ASN A O 1
ATOM 763 N N . PHE A 1 97 ? 10.259 -3.523 -2.630 1.00 82.06 97 PHE A N 1
ATOM 764 C CA . PHE A 1 97 ? 9.788 -2.256 -2.085 1.00 82.06 97 PHE A CA 1
ATOM 765 C C . PHE A 1 97 ? 10.822 -1.666 -1.127 1.00 82.06 97 PHE A C 1
ATOM 767 O O . PHE A 1 97 ? 11.328 -2.345 -0.237 1.00 82.06 97 PHE A O 1
ATOM 774 N N . SER A 1 98 ? 11.101 -0.377 -1.295 1.00 81.25 98 SER A N 1
ATOM 775 C CA . SER A 1 98 ? 11.948 0.416 -0.400 1.00 81.25 98 SER A CA 1
ATOM 776 C C . SER A 1 98 ? 11.194 0.927 0.832 1.00 81.25 98 SER A C 1
ATOM 778 O O . SER A 1 98 ? 11.815 1.282 1.828 1.00 81.25 98 SER A O 1
ATOM 780 N N . GLU A 1 99 ? 9.861 1.008 0.767 1.00 85.12 99 GLU A N 1
ATOM 781 C CA . GLU A 1 99 ? 9.016 1.468 1.871 1.00 85.12 99 GLU A CA 1
ATOM 782 C C . GLU A 1 99 ? 7.647 0.778 1.817 1.00 85.12 99 GLU A C 1
ATOM 784 O O . GLU A 1 99 ? 7.071 0.616 0.740 1.00 85.12 99 GLU A O 1
ATOM 789 N N . ILE A 1 100 ? 7.128 0.401 2.987 1.00 88.88 100 ILE A N 1
ATOM 790 C CA . ILE A 1 100 ? 5.772 -0.119 3.179 1.00 88.88 100 ILE A CA 1
ATOM 791 C C . ILE A 1 100 ? 5.122 0.710 4.287 1.00 88.88 100 ILE A C 1
ATOM 793 O O . ILE A 1 100 ? 5.650 0.779 5.398 1.00 88.88 100 ILE A O 1
ATOM 797 N N . LYS A 1 101 ? 3.983 1.339 3.998 1.00 88.25 101 LYS A N 1
ATOM 798 C CA . LYS A 1 101 ? 3.161 2.050 4.986 1.00 88.25 101 LYS A CA 1
ATOM 799 C C . LYS A 1 101 ? 1.802 1.382 5.069 1.00 88.25 101 LYS A C 1
ATOM 801 O O . LYS A 1 101 ? 1.185 1.112 4.047 1.00 88.25 101 LYS A O 1
ATOM 806 N N . VAL A 1 102 ? 1.332 1.143 6.285 1.00 88.06 102 VAL A N 1
ATOM 807 C CA . VAL A 1 102 ? 0.008 0.572 6.537 1.00 88.06 102 VAL A CA 1
ATOM 808 C C . VAL A 1 102 ? -0.766 1.557 7.394 1.00 88.06 102 VAL A C 1
ATOM 810 O O . VAL A 1 102 ? -0.248 2.062 8.390 1.00 88.06 102 VAL A O 1
ATOM 813 N N . SER A 1 103 ? -1.991 1.846 6.983 1.00 85.81 103 SER A N 1
ATOM 814 C CA . SER A 1 103 ? -2.944 2.672 7.716 1.00 85.81 103 SER A CA 1
ATOM 815 C C . SER A 1 103 ? -4.247 1.902 7.917 1.00 85.81 103 SER A C 1
ATOM 817 O O . SER A 1 103 ? -4.403 0.793 7.414 1.00 85.81 103 SER A O 1
ATOM 819 N N . GLU A 1 104 ? -5.211 2.502 8.612 1.00 82.44 104 GLU A N 1
ATOM 820 C CA . GLU A 1 104 ? -6.551 1.920 8.773 1.00 82.44 104 GLU A CA 1
ATOM 821 C C . GLU A 1 104 ? -7.311 1.780 7.443 1.00 82.44 104 GLU A C 1
ATOM 823 O O . GLU A 1 104 ? -8.254 0.999 7.353 1.00 82.44 104 GLU A O 1
ATOM 828 N N . ARG A 1 105 ? -6.924 2.542 6.410 1.00 83.56 105 ARG A N 1
ATOM 829 C CA . ARG A 1 105 ? -7.654 2.617 5.135 1.00 83.56 105 ARG A CA 1
ATOM 830 C C . ARG A 1 105 ? -6.944 1.944 3.976 1.00 83.56 105 ARG A C 1
ATOM 832 O O . ARG A 1 105 ? -7.607 1.484 3.054 1.00 83.56 105 ARG A O 1
ATOM 839 N N . GLU A 1 106 ? -5.619 1.897 3.999 1.00 89.75 106 GLU A N 1
ATOM 840 C CA . GLU A 1 106 ? -4.825 1.453 2.855 1.00 89.75 106 GLU A CA 1
ATOM 841 C C . GLU A 1 106 ? -3.432 0.951 3.242 1.00 89.75 106 GLU A C 1
ATOM 843 O O . GLU A 1 106 ? -2.861 1.339 4.269 1.00 89.75 106 GLU A O 1
ATOM 848 N N . ILE A 1 107 ? -2.876 0.128 2.355 1.00 90.69 107 ILE A N 1
ATOM 849 C CA . ILE A 1 107 ? -1.464 -0.239 2.296 1.00 90.69 107 ILE A CA 1
ATOM 850 C C . ILE A 1 107 ? -0.827 0.537 1.142 1.00 90.69 107 ILE A C 1
ATOM 852 O O . ILE A 1 107 ? -1.310 0.487 0.012 1.00 90.69 107 ILE A O 1
ATOM 856 N N . ILE A 1 108 ? 0.287 1.208 1.418 1.00 92.00 108 ILE A N 1
ATOM 857 C CA . ILE A 1 108 ? 1.114 1.877 0.417 1.00 92.00 108 ILE A CA 1
ATOM 858 C C . ILE A 1 108 ? 2.432 1.120 0.285 1.00 92.00 108 ILE A C 1
ATOM 860 O O . ILE A 1 108 ? 3.179 0.994 1.259 1.00 92.00 108 ILE A O 1
ATOM 864 N N . LEU A 1 109 ? 2.730 0.651 -0.925 1.00 91.50 109 LEU A N 1
ATOM 865 C CA . LEU A 1 109 ? 3.998 0.014 -1.275 1.00 91.50 109 LEU A CA 1
ATOM 866 C C . LEU A 1 109 ? 4.776 0.944 -2.207 1.00 91.50 109 LEU A C 1
ATOM 868 O O . LEU A 1 109 ? 4.263 1.331 -3.256 1.00 91.50 109 LEU A O 1
ATOM 872 N N . SER A 1 110 ? 6.008 1.294 -1.846 1.00 89.06 110 SER A N 1
ATOM 873 C CA . SER A 1 110 ? 6.838 2.226 -2.617 1.00 89.06 110 SER A CA 1
ATOM 874 C C . SER A 1 110 ? 8.133 1.557 -3.062 1.00 89.06 110 SER A C 1
ATOM 876 O O . SER A 1 110 ? 8.877 1.024 -2.238 1.00 89.06 110 SER A O 1
ATOM 878 N N . GLN A 1 111 ? 8.459 1.668 -4.345 1.00 85.88 111 GLN A N 1
ATOM 879 C CA . GLN A 1 111 ? 9.765 1.342 -4.911 1.00 85.88 111 GLN A CA 1
ATOM 880 C C . GLN A 1 111 ? 10.393 2.626 -5.465 1.00 85.88 111 GLN A C 1
ATOM 882 O O . GLN A 1 111 ? 9.964 3.171 -6.486 1.00 85.88 111 GLN A O 1
ATOM 887 N N . ILE A 1 112 ? 11.395 3.140 -4.752 1.00 83.12 112 ILE A N 1
ATOM 888 C CA . ILE A 1 112 ? 12.059 4.409 -5.056 1.00 83.12 112 ILE A CA 1
ATOM 889 C C . ILE A 1 112 ? 13.505 4.128 -5.462 1.00 83.12 112 ILE A C 1
ATOM 891 O O . ILE A 1 112 ? 14.375 3.914 -4.623 1.00 83.12 112 ILE A O 1
ATOM 895 N N . ASN A 1 113 ? 13.762 4.200 -6.766 1.00 76.38 113 ASN A N 1
ATOM 896 C CA . ASN A 1 113 ? 15.070 3.973 -7.368 1.00 76.38 113 ASN A CA 1
ATOM 897 C C . ASN A 1 113 ? 15.611 5.302 -7.897 1.00 76.38 113 ASN A C 1
ATOM 899 O O . ASN A 1 113 ? 15.356 5.695 -9.038 1.00 76.38 113 ASN A O 1
ATOM 903 N N . LEU A 1 114 ? 16.334 6.017 -7.036 1.00 73.44 114 LEU A N 1
ATOM 904 C CA . LEU A 1 114 ? 16.946 7.306 -7.352 1.00 73.44 114 LEU A CA 1
ATOM 905 C C . LEU A 1 114 ? 18.466 7.163 -7.328 1.00 73.44 114 LEU A C 1
ATOM 907 O O . LEU A 1 114 ? 19.097 7.362 -6.288 1.00 73.44 114 LEU A O 1
ATOM 911 N N . HIS A 1 115 ? 19.063 6.840 -8.473 1.00 69.25 115 HIS A N 1
ATOM 912 C CA . HIS A 1 115 ? 20.508 6.923 -8.626 1.00 69.25 115 HIS A CA 1
ATOM 913 C C . HIS A 1 115 ? 20.883 8.128 -9.471 1.00 69.25 115 HIS A C 1
ATOM 915 O O . HIS A 1 115 ? 20.490 8.256 -10.627 1.00 69.25 115 HIS A O 1
ATOM 921 N N . ASN A 1 116 ? 21.683 9.006 -8.875 1.00 56.84 116 ASN A N 1
ATOM 922 C CA . ASN A 1 116 ? 22.254 10.155 -9.554 1.00 56.84 116 ASN A CA 1
ATOM 923 C C . ASN A 1 116 ? 23.635 9.791 -10.095 1.00 56.84 116 ASN A C 1
ATOM 925 O O . ASN A 1 116 ? 24.495 9.327 -9.339 1.00 56.84 116 ASN A O 1
ATOM 929 N N . SER A 1 117 ? 23.880 10.075 -11.377 1.00 52.00 117 SER A N 1
ATOM 930 C CA . SER A 1 117 ? 25.212 9.941 -11.965 1.00 52.00 117 SER A CA 1
ATOM 931 C C . SER A 1 117 ? 26.194 10.820 -11.184 1.00 52.00 117 SER A C 1
ATOM 933 O O . SER A 1 117 ? 26.105 12.050 -11.223 1.00 52.00 117 SER A O 1
ATOM 935 N N . ARG A 1 118 ? 27.145 10.214 -10.467 1.00 52.88 118 ARG A N 1
ATOM 936 C CA . ARG A 1 118 ? 28.132 10.938 -9.640 1.00 52.88 118 ARG A CA 1
ATOM 937 C C . ARG A 1 118 ? 29.178 11.722 -10.455 1.00 52.88 118 ARG A C 1
ATOM 939 O O . ARG A 1 118 ? 30.076 12.320 -9.875 1.00 52.88 118 ARG A O 1
ATOM 946 N N . SER A 1 119 ? 29.084 11.739 -11.785 1.00 51.53 119 SER A N 1
ATOM 947 C CA . SER A 1 119 ? 30.058 12.368 -12.681 1.00 51.53 119 SER A CA 1
ATOM 948 C C . SER A 1 119 ? 29.377 12.958 -13.917 1.00 51.53 119 SER A C 1
ATOM 950 O O . SER A 1 119 ? 28.475 12.354 -14.496 1.00 51.53 119 SER A O 1
ATOM 952 N N . SER A 1 120 ? 29.850 14.128 -14.355 1.00 54.34 120 SER A N 1
ATOM 953 C CA . SER A 1 120 ? 29.408 14.815 -15.576 1.00 54.34 120 SER A CA 1
ATOM 954 C C . SER A 1 120 ? 29.625 14.001 -16.858 1.00 54.34 120 SER A C 1
ATOM 956 O O . SER A 1 120 ? 28.980 14.301 -17.861 1.00 54.34 120 SER A O 1
ATOM 958 N N . ALA A 1 121 ? 30.478 12.971 -16.819 1.00 59.62 121 ALA A N 1
ATOM 959 C CA . ALA A 1 121 ? 30.726 12.045 -17.925 1.00 59.62 121 ALA A CA 1
ATOM 960 C C . ALA A 1 121 ? 29.668 10.930 -18.054 1.00 59.62 121 ALA A C 1
ATOM 962 O O . ALA A 1 121 ? 29.604 10.276 -19.089 1.00 59.62 121 ALA A O 1
ATOM 963 N N . HIS A 1 122 ? 28.825 10.726 -17.034 1.00 59.50 122 HIS A N 1
ATOM 964 C CA . HIS A 1 122 ? 27.805 9.667 -16.989 1.00 59.50 122 HIS A CA 1
ATOM 965 C C . HIS A 1 122 ? 26.381 10.228 -16.876 1.00 59.50 122 HIS A C 1
ATOM 967 O O . HIS A 1 122 ? 25.480 9.550 -16.391 1.00 59.50 122 HIS A O 1
ATOM 973 N N . LYS A 1 123 ? 26.157 11.466 -17.345 1.00 59.56 123 LYS A N 1
ATOM 974 C CA . LYS A 1 123 ? 24.822 12.093 -17.379 1.00 59.56 123 LYS A CA 1
ATOM 975 C C . LYS A 1 123 ? 23.787 11.284 -18.164 1.00 59.56 123 LYS A C 1
ATOM 977 O O . LYS A 1 123 ? 22.602 11.492 -17.966 1.00 59.56 123 LYS A O 1
ATOM 982 N N . ASP A 1 124 ? 24.218 10.368 -19.024 1.00 62.88 124 ASP A N 1
ATOM 983 C CA . ASP A 1 124 ? 23.323 9.500 -19.792 1.00 62.88 124 ASP A CA 1
ATOM 984 C C . ASP A 1 124 ? 23.059 8.149 -19.112 1.00 62.88 124 ASP A C 1
ATOM 986 O O . ASP A 1 124 ? 22.464 7.272 -19.732 1.00 62.88 124 ASP A O 1
ATOM 990 N N . ASP A 1 125 ? 23.510 7.975 -17.866 1.00 66.62 125 ASP A N 1
ATOM 991 C CA . ASP A 1 125 ? 23.492 6.696 -17.148 1.00 66.62 125 ASP A CA 1
ATOM 992 C C . ASP A 1 125 ? 22.933 6.832 -15.724 1.00 66.62 125 ASP A C 1
ATOM 994 O O . ASP A 1 125 ? 23.414 6.234 -14.764 1.00 66.62 125 ASP A O 1
ATOM 998 N N . TYR A 1 126 ? 21.915 7.680 -15.572 1.00 70.06 126 TYR A N 1
ATOM 999 C CA . TYR A 1 126 ? 21.139 7.774 -14.337 1.00 70.06 126 TYR A CA 1
ATOM 1000 C C . TYR A 1 126 ? 19.748 7.164 -14.514 1.00 70.06 126 TYR A C 1
ATOM 1002 O O . TYR A 1 126 ? 19.168 7.200 -15.612 1.00 70.06 126 TYR A O 1
ATOM 1010 N N . TYR A 1 127 ? 19.199 6.665 -13.407 1.00 73.69 127 TYR A N 1
ATOM 1011 C CA . TYR A 1 127 ? 17.820 6.214 -13.304 1.00 73.69 127 TYR A CA 1
ATOM 1012 C C . TYR A 1 127 ? 17.102 6.946 -12.165 1.00 73.69 127 TYR A C 1
ATOM 1014 O O . TYR A 1 127 ? 17.610 7.067 -11.051 1.00 73.69 127 TYR A O 1
ATOM 1022 N N . MET A 1 128 ? 15.915 7.470 -12.468 1.00 80.06 128 MET A N 1
ATOM 1023 C CA . MET A 1 128 ? 15.055 8.170 -11.511 1.00 80.06 128 MET A CA 1
ATOM 1024 C C . MET A 1 128 ? 13.640 7.637 -11.651 1.00 80.06 128 MET A C 1
ATOM 1026 O O . MET A 1 128 ? 12.810 8.216 -12.355 1.00 80.06 128 MET A O 1
ATOM 1030 N N . ARG A 1 129 ? 13.399 6.500 -11.000 1.00 82.00 129 ARG A N 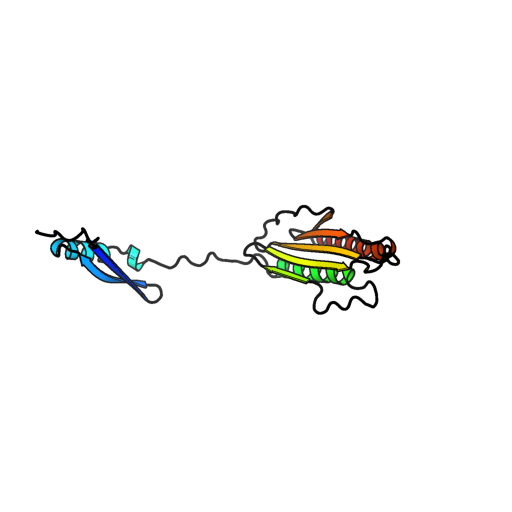1
ATOM 1031 C CA . ARG A 1 129 ? 12.132 5.779 -11.057 1.00 82.00 129 ARG A CA 1
ATOM 1032 C C . ARG A 1 129 ? 11.477 5.773 -9.694 1.00 82.00 129 ARG A C 1
ATOM 1034 O O . ARG A 1 129 ? 12.117 5.484 -8.684 1.00 82.00 129 ARG A O 1
ATOM 1041 N N . LYS A 1 130 ? 10.193 6.099 -9.678 1.00 86.69 130 LYS A N 1
ATOM 1042 C CA . LYS A 1 130 ? 9.347 5.956 -8.498 1.00 86.69 130 LYS A CA 1
ATOM 1043 C C . LYS A 1 130 ? 8.098 5.211 -8.914 1.00 86.69 130 LYS A C 1
ATOM 1045 O O . LYS A 1 130 ? 7.463 5.581 -9.900 1.00 86.69 130 LYS A O 1
ATOM 1050 N N . LEU A 1 131 ? 7.783 4.171 -8.167 1.00 88.31 131 LEU A N 1
ATOM 1051 C CA . LEU A 1 131 ? 6.616 3.337 -8.366 1.00 88.31 131 LEU A CA 1
ATOM 1052 C C . LEU A 1 131 ? 5.911 3.205 -7.020 1.00 88.31 131 LEU A C 1
ATOM 1054 O O . LEU A 1 131 ? 6.538 2.833 -6.029 1.00 88.31 131 LEU A O 1
ATOM 1058 N N . TYR A 1 132 ? 4.630 3.544 -6.989 1.00 92.00 132 TYR A N 1
ATOM 1059 C CA . TYR A 1 132 ? 3.794 3.488 -5.799 1.00 92.00 132 TYR A CA 1
ATOM 1060 C C . TYR A 1 132 ? 2.555 2.658 -6.084 1.00 92.00 132 TYR A C 1
ATOM 1062 O O . TYR A 1 132 ? 1.938 2.804 -7.137 1.00 92.00 132 TYR A O 1
ATOM 1070 N N . PHE A 1 133 ? 2.172 1.841 -5.115 1.00 92.69 133 PHE A N 1
ATOM 1071 C CA . PHE A 1 133 ? 0.928 1.090 -5.110 1.00 92.69 133 PHE A CA 1
ATOM 1072 C C . PHE A 1 133 ? 0.124 1.522 -3.895 1.00 92.69 133 PHE A C 1
ATOM 1074 O O . PHE A 1 133 ? 0.640 1.466 -2.782 1.00 92.69 133 PHE A O 1
ATOM 1081 N N . GLN A 1 134 ? -1.121 1.931 -4.103 1.00 93.62 134 GLN A N 1
ATOM 1082 C CA . GLN A 1 134 ? -2.094 2.170 -3.043 1.00 93.62 134 GLN A CA 1
ATOM 1083 C C . GLN A 1 134 ? -3.161 1.086 -3.114 1.00 93.62 134 GLN A C 1
ATOM 1085 O O . GLN A 1 134 ? -3.895 0.978 -4.101 1.00 93.62 134 GLN A O 1
ATOM 1090 N N . ILE A 1 135 ? -3.218 0.265 -2.072 1.00 91.88 135 ILE A N 1
ATOM 1091 C CA . ILE A 1 135 ? -4.109 -0.884 -1.961 1.00 91.88 135 ILE A CA 1
ATOM 1092 C C . ILE A 1 135 ? -5.120 -0.578 -0.854 1.00 91.88 135 ILE A C 1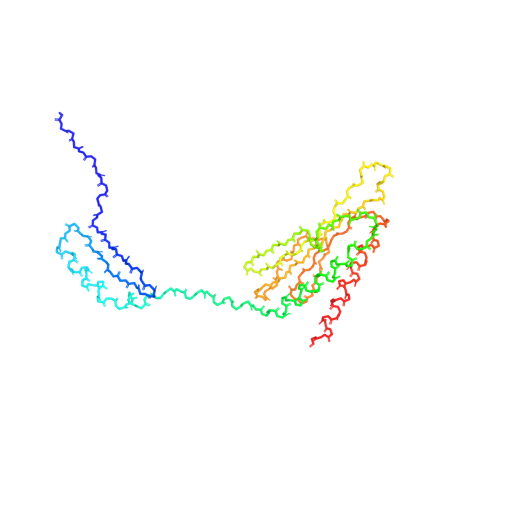
ATOM 1094 O O . ILE A 1 135 ? -4.729 -0.521 0.314 1.00 91.88 135 ILE A O 1
ATOM 1098 N N . PRO A 1 136 ? -6.407 -0.387 -1.174 1.00 89.56 136 PRO A N 1
ATOM 1099 C CA . PRO A 1 136 ? -7.400 -0.073 -0.159 1.00 89.56 136 PRO A CA 1
ATOM 1100 C C . PRO A 1 136 ? -7.755 -1.295 0.691 1.00 89.56 136 PRO A C 1
ATOM 1102 O O . PRO A 1 136 ? -7.914 -2.402 0.177 1.00 89.56 136 PRO A O 1
ATOM 1105 N N . LEU A 1 137 ? -7.941 -1.067 1.990 1.00 85.56 137 LEU A N 1
ATOM 1106 C CA . LEU A 1 137 ? -8.401 -2.054 2.974 1.00 85.56 137 LEU A CA 1
ATOM 1107 C C . LEU A 1 137 ? -9.910 -1.962 3.240 1.00 85.56 137 LEU A C 1
ATOM 1109 O O . LEU A 1 137 ? -10.526 -2.924 3.696 1.00 85.56 137 LEU A O 1
ATOM 1113 N N . THR A 1 138 ? -10.521 -0.814 2.938 1.00 78.00 138 THR A N 1
ATOM 1114 C CA . THR A 1 138 ? -11.946 -0.539 3.187 1.00 78.00 138 THR A CA 1
ATOM 1115 C C . THR A 1 138 ? -12.826 -0.727 1.948 1.00 78.00 138 THR A C 1
ATOM 1117 O O . THR A 1 138 ? -14.024 -0.468 1.996 1.00 78.00 138 THR A O 1
ATOM 1120 N N . GLY A 1 139 ? -12.254 -1.171 0.822 1.00 68.81 139 GLY A N 1
ATOM 1121 C CA . GLY A 1 139 ? -12.959 -1.327 -0.455 1.00 68.81 139 GLY A CA 1
ATOM 1122 C C . GLY A 1 139 ? -13.252 -0.013 -1.191 1.00 68.81 139 GLY A C 1
ATOM 1123 O O . GLY A 1 139 ? -13.586 -0.054 -2.373 1.00 68.81 139 GLY A O 1
ATOM 1124 N N . GLU A 1 140 ? -13.082 1.137 -0.541 1.00 73.81 140 GLU A N 1
ATOM 1125 C CA . GLU A 1 140 ? -13.134 2.457 -1.174 1.00 73.81 140 GLU A CA 1
ATOM 1126 C C . GLU A 1 140 ? -11.888 2.692 -2.032 1.00 73.81 140 GLU A C 1
ATOM 1128 O O . GLU A 1 140 ? -10.805 2.206 -1.721 1.00 73.81 140 GLU A O 1
ATOM 1133 N N . GLU A 1 141 ? -12.031 3.419 -3.138 1.00 73.44 141 GLU A N 1
ATOM 1134 C CA . GLU A 1 141 ? -10.883 3.750 -3.979 1.00 73.44 141 GLU A CA 1
ATOM 1135 C C . GLU A 1 141 ? -9.997 4.799 -3.277 1.00 73.44 141 GLU A C 1
ATOM 1137 O O . GLU A 1 141 ? -10.526 5.820 -2.827 1.00 73.44 141 GLU A O 1
ATOM 1142 N N . PRO A 1 142 ? -8.672 4.580 -3.170 1.00 76.19 142 PRO A N 1
ATOM 1143 C CA . PRO A 1 142 ? -7.783 5.524 -2.512 1.00 76.19 142 PRO A CA 1
ATOM 1144 C C . PRO A 1 142 ? -7.663 6.825 -3.313 1.00 76.19 142 PRO A C 1
ATOM 1146 O O . PRO A 1 142 ? -7.814 6.856 -4.541 1.00 76.19 142 PRO A O 1
ATOM 1149 N N . GLU A 1 143 ? -7.374 7.925 -2.614 1.00 76.44 143 GLU A N 1
ATOM 1150 C CA . GLU A 1 143 ? -7.134 9.207 -3.270 1.00 76.44 143 GLU A CA 1
ATOM 1151 C C . GLU A 1 143 ? -5.910 9.102 -4.183 1.00 76.44 143 GLU A C 1
ATOM 1153 O O . GLU A 1 143 ? -4.788 8.847 -3.738 1.00 76.44 143 GLU A O 1
ATOM 1158 N N . THR A 1 144 ? -6.135 9.325 -5.481 1.00 66.19 144 THR A N 1
ATOM 1159 C CA . THR A 1 144 ? -5.078 9.251 -6.489 1.00 66.19 144 THR A CA 1
ATOM 1160 C C . THR A 1 144 ? -4.040 10.346 -6.217 1.00 66.19 144 THR A C 1
ATOM 1162 O O . THR A 1 144 ? -4.389 11.533 -6.226 1.00 66.19 144 THR A O 1
ATOM 1165 N N . PRO A 1 145 ? -2.760 10.006 -5.998 1.00 64.38 145 PRO A N 1
ATOM 1166 C CA . PRO A 1 145 ? -1.746 11.005 -5.758 1.00 64.38 145 PRO A CA 1
ATOM 1167 C C . PRO A 1 145 ? -1.435 11.762 -7.053 1.00 64.38 145 PRO A C 1
ATOM 1169 O O . PRO A 1 145 ? -1.669 11.291 -8.166 1.00 64.38 145 PRO A O 1
ATOM 1172 N N . ARG A 1 146 ? -0.872 12.966 -6.917 1.00 60.16 146 ARG A N 1
ATOM 1173 C CA . ARG A 1 146 ? -0.508 13.834 -8.051 1.00 60.16 146 ARG A CA 1
ATOM 1174 C C . ARG A 1 146 ? 0.806 13.399 -8.712 1.00 60.16 146 ARG A C 1
ATOM 1176 O O . ARG A 1 146 ? 1.763 14.169 -8.737 1.00 60.16 146 ARG A O 1
ATOM 1183 N N . PHE A 1 147 ? 0.869 12.169 -9.205 1.00 65.88 147 PHE A N 1
ATOM 1184 C CA . PHE A 1 147 ? 1.958 11.714 -10.074 1.00 65.88 147 PHE A CA 1
ATOM 1185 C C . PHE A 1 147 ? 1.566 11.828 -11.550 1.00 65.88 147 PHE A C 1
ATOM 1187 O O . PHE A 1 147 ? 0.381 11.946 -11.863 1.00 65.88 147 PHE A O 1
ATOM 1194 N N . GLU A 1 148 ? 2.570 11.844 -12.433 1.00 65.31 148 GLU A N 1
ATOM 1195 C CA . GLU A 1 148 ? 2.396 12.087 -13.873 1.00 65.31 148 GLU A CA 1
ATOM 1196 C C . GLU A 1 148 ? 1.579 10.977 -14.549 1.00 65.31 148 GLU A C 1
ATOM 1198 O O . GLU A 1 148 ? 0.608 11.291 -15.235 1.00 65.31 148 GLU A O 1
ATOM 1203 N N . ASP A 1 149 ? 1.891 9.706 -14.266 1.00 82.44 149 ASP A N 1
ATOM 1204 C CA . ASP A 1 149 ? 1.167 8.559 -14.814 1.00 82.44 149 ASP A CA 1
ATOM 1205 C C . ASP A 1 149 ? 0.512 7.735 -13.698 1.00 82.44 149 ASP A C 1
ATOM 1207 O O . ASP A 1 149 ? 1.186 7.166 -12.834 1.00 82.44 149 ASP A O 1
ATOM 1211 N N . ASN A 1 150 ? -0.821 7.650 -13.733 1.00 88.50 150 ASN A N 1
ATOM 1212 C CA . ASN A 1 150 ? -1.612 6.851 -12.799 1.00 88.50 150 ASN A CA 1
ATOM 1213 C C . ASN A 1 150 ? -2.402 5.773 -13.546 1.00 88.50 150 ASN A C 1
ATOM 1215 O O . ASN 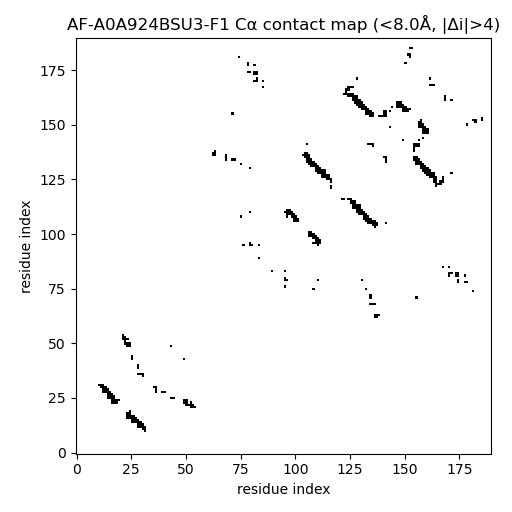A 1 150 ? -3.089 6.053 -14.529 1.00 88.50 150 ASN A O 1
ATOM 1219 N N . TYR A 1 151 ? -2.345 4.550 -13.031 1.00 91.38 151 TYR A N 1
ATOM 1220 C CA . TYR A 1 151 ? -3.030 3.370 -13.543 1.00 91.38 151 TYR A CA 1
ATOM 1221 C C . TYR A 1 151 ? -3.951 2.800 -12.464 1.00 91.38 151 TYR A C 1
ATOM 1223 O O . TYR A 1 151 ? -3.723 2.992 -11.269 1.00 91.38 151 TYR A O 1
ATOM 1231 N N . LYS A 1 152 ? -4.998 2.086 -12.885 1.00 90.75 152 LYS A N 1
ATOM 1232 C CA . LYS A 1 152 ? -5.985 1.479 -11.984 1.00 90.75 152 LYS A CA 1
ATOM 1233 C C . LYS A 1 152 ? -6.207 0.014 -12.332 1.00 90.75 152 LYS A C 1
ATOM 1235 O O . LYS A 1 152 ? -6.529 -0.306 -13.480 1.00 90.75 152 LYS A O 1
ATOM 1240 N N . ILE A 1 153 ? -6.081 -0.860 -11.336 1.00 89.19 153 ILE A N 1
ATOM 1241 C CA . ILE A 1 153 ? -6.412 -2.287 -11.434 1.00 89.19 153 ILE A CA 1
ATOM 1242 C C . ILE A 1 153 ? -7.411 -2.605 -10.323 1.00 89.19 153 ILE A C 1
ATOM 1244 O O . ILE A 1 153 ? -7.054 -2.672 -9.150 1.00 89.19 153 ILE A O 1
ATOM 1248 N N . GLY A 1 154 ? -8.687 -2.757 -10.684 1.00 88.19 154 GLY A N 1
ATOM 1249 C CA . GLY A 1 154 ? -9.754 -2.792 -9.685 1.00 88.19 154 GLY A CA 1
ATOM 1250 C C . GLY A 1 154 ? -9.785 -1.483 -8.894 1.00 88.19 154 GLY A C 1
ATOM 1251 O O . GLY A 1 154 ? -9.907 -0.427 -9.506 1.00 88.19 154 GLY A O 1
ATOM 1252 N N . ASN A 1 155 ? -9.643 -1.574 -7.570 1.00 88.56 155 ASN A N 1
ATOM 1253 C CA . ASN A 1 155 ? -9.576 -0.412 -6.673 1.00 88.56 155 ASN A CA 1
ATOM 1254 C C . ASN A 1 155 ? -8.131 -0.071 -6.266 1.00 88.56 155 ASN A C 1
ATOM 1256 O O . ASN A 1 155 ? -7.920 0.867 -5.507 1.00 88.56 155 ASN A O 1
ATOM 1260 N N . MET A 1 156 ? -7.135 -0.830 -6.739 1.00 91.12 156 MET A N 1
ATOM 1261 C CA . MET A 1 156 ? -5.729 -0.497 -6.530 1.00 91.12 156 MET A CA 1
ATOM 1262 C C . MET A 1 156 ? -5.313 0.608 -7.501 1.00 91.12 156 MET A C 1
ATOM 1264 O O . MET A 1 156 ? -5.516 0.491 -8.716 1.00 91.12 156 MET A O 1
ATOM 1268 N N . VAL A 1 157 ? -4.676 1.646 -6.965 1.00 93.19 157 VAL A N 1
ATOM 1269 C CA . VAL A 1 157 ? -4.072 2.731 -7.744 1.00 93.19 157 VAL A CA 1
ATOM 1270 C C . VAL A 1 157 ? -2.568 2.501 -7.820 1.00 93.19 157 VAL A C 1
ATOM 1272 O O . VAL A 1 157 ? -1.916 2.219 -6.816 1.00 93.19 157 VAL A O 1
ATOM 1275 N N . ILE A 1 158 ? -2.015 2.615 -9.024 1.00 92.31 158 ILE A N 1
ATOM 1276 C CA . ILE A 1 158 ? -0.581 2.510 -9.284 1.00 92.31 158 ILE A CA 1
ATOM 1277 C C . ILE A 1 158 ? -0.112 3.844 -9.841 1.00 92.31 158 ILE A C 1
ATOM 1279 O O . ILE A 1 158 ? -0.602 4.286 -10.878 1.00 92.31 158 ILE A O 1
ATOM 1283 N N . SER A 1 159 ? 0.868 4.460 -9.197 1.00 92.06 159 SER A N 1
ATOM 1284 C CA . SER A 1 159 ? 1.494 5.686 -9.681 1.00 92.06 159 SER A CA 1
ATOM 1285 C C . SER A 1 159 ? 2.923 5.404 -10.098 1.00 92.06 159 SER A C 1
ATOM 1287 O O . SER A 1 159 ? 3.720 4.898 -9.306 1.00 92.06 159 SER A O 1
ATOM 1289 N N . PHE A 1 160 ? 3.262 5.757 -11.330 1.00 89.50 160 PHE A N 1
ATOM 1290 C CA . PHE A 1 160 ? 4.588 5.534 -11.880 1.00 89.50 160 PHE A CA 1
ATOM 1291 C C . PHE A 1 160 ? 5.169 6.835 -12.428 1.00 89.50 160 PHE A C 1
ATOM 1293 O O . PHE A 1 160 ? 4.481 7.640 -13.046 1.00 89.50 160 PHE A O 1
ATOM 1300 N N . SER A 1 161 ? 6.458 7.044 -12.188 1.00 87.94 161 SER A N 1
ATOM 1301 C CA . SER A 1 161 ? 7.228 8.116 -12.810 1.00 87.94 161 SER A CA 1
ATOM 1302 C C . SER A 1 161 ? 8.598 7.583 -13.193 1.00 87.94 161 SER A C 1
ATOM 1304 O O . SER A 1 161 ? 9.295 7.026 -12.336 1.00 87.94 161 SER A O 1
ATOM 1306 N N . ASP A 1 162 ? 8.996 7.796 -14.445 1.00 84.88 162 ASP A N 1
ATOM 1307 C CA . ASP A 1 162 ? 10.329 7.470 -14.942 1.00 84.88 162 ASP A CA 1
ATOM 1308 C C . ASP A 1 162 ? 10.968 8.672 -15.641 1.00 84.88 162 ASP A C 1
ATOM 1310 O O . ASP A 1 162 ? 10.652 9.012 -16.781 1.00 84.88 162 ASP A O 1
ATOM 1314 N N . HIS A 1 163 ? 11.930 9.289 -14.961 1.00 83.94 163 HIS A N 1
ATOM 1315 C CA . HIS A 1 163 ? 12.750 10.360 -15.523 1.00 83.94 163 HIS A CA 1
ATOM 1316 C C . HIS A 1 163 ? 14.154 9.885 -15.898 1.00 83.94 163 HIS A C 1
ATOM 1318 O O . HIS A 1 163 ? 15.056 10.707 -16.064 1.00 83.94 163 HIS A O 1
ATOM 1324 N N . SER A 1 164 ? 14.358 8.573 -16.022 1.00 78.00 164 SER A N 1
ATOM 1325 C CA . SER A 1 164 ? 15.653 7.994 -16.356 1.00 78.00 164 SER A CA 1
ATOM 1326 C C . SER A 1 164 ? 16.171 8.478 -17.712 1.00 78.00 164 SER A C 1
ATOM 1328 O O . SER A 1 164 ? 15.428 8.860 -18.630 1.00 78.00 164 SER A O 1
ATOM 1330 N N . SER A 1 165 ? 17.493 8.432 -17.829 1.00 77.00 165 SER A N 1
ATOM 1331 C CA . SER A 1 165 ? 18.221 8.629 -19.080 1.00 77.00 165 SER A CA 1
ATOM 1332 C C . SER A 1 165 ? 17.729 7.685 -20.187 1.00 77.00 165 SER A C 1
ATOM 1334 O O . SER A 1 165 ? 17.205 6.605 -19.916 1.00 77.00 165 SER A O 1
ATOM 1336 N N . VAL A 1 166 ? 17.920 8.059 -21.460 1.00 78.38 166 VAL A N 1
ATOM 1337 C CA . VAL A 1 166 ? 17.437 7.274 -22.619 1.00 78.38 166 VAL A CA 1
ATOM 1338 C C . VAL A 1 166 ? 17.912 5.818 -22.573 1.00 78.38 166 VAL A C 1
ATOM 1340 O O . VAL A 1 166 ? 17.136 4.926 -22.906 1.00 78.38 166 VAL A O 1
ATOM 1343 N N . ARG A 1 167 ? 19.143 5.576 -22.102 1.00 72.44 167 ARG A N 1
ATOM 1344 C CA . ARG A 1 167 ? 19.720 4.231 -21.951 1.00 72.44 167 ARG A CA 1
ATOM 1345 C C . ARG A 1 167 ? 18.984 3.359 -20.933 1.00 72.44 167 ARG A C 1
ATOM 1347 O O . ARG A 1 167 ? 18.987 2.146 -21.074 1.00 72.44 167 ARG A O 1
ATOM 1354 N N . ASN A 1 168 ? 18.324 3.976 -19.957 1.00 73.62 168 ASN A N 1
ATOM 1355 C CA . ASN A 1 168 ? 17.651 3.302 -18.849 1.00 73.62 168 ASN A CA 1
ATOM 1356 C C . ASN A 1 168 ? 16.111 3.325 -18.969 1.00 73.62 168 ASN A C 1
ATOM 1358 O O . ASN A 1 168 ? 15.422 2.641 -18.214 1.00 73.62 168 ASN A O 1
ATOM 1362 N N . ARG A 1 169 ? 15.549 4.047 -19.953 1.00 77.19 169 ARG A N 1
ATOM 1363 C CA . ARG A 1 169 ? 14.090 4.131 -20.191 1.00 77.19 169 ARG A CA 1
ATOM 1364 C C . ARG A 1 169 ? 13.444 2.820 -20.632 1.00 77.19 169 ARG A C 1
ATOM 1366 O O . ARG A 1 169 ? 12.231 2.678 -20.510 1.00 77.19 169 ARG A O 1
ATOM 1373 N N . GLU A 1 170 ? 14.207 1.867 -21.171 1.00 80.94 170 GLU A N 1
ATOM 1374 C CA . GLU A 1 170 ? 13.656 0.554 -21.543 1.00 80.94 170 GLU A CA 1
ATOM 1375 C C . GLU A 1 170 ? 13.045 -0.158 -20.326 1.00 80.94 170 GLU A C 1
ATOM 1377 O O . GLU A 1 170 ? 12.018 -0.820 -20.440 1.00 80.94 170 GLU A O 1
ATOM 1382 N N . CYS A 1 171 ? 13.613 0.061 -19.143 1.00 77.25 171 CYS A N 1
ATOM 1383 C CA . CYS A 1 171 ? 13.093 -0.474 -17.893 1.00 77.25 171 CYS A CA 1
ATOM 1384 C C . CYS A 1 171 ? 11.743 0.123 -17.518 1.00 77.25 171 CYS A C 1
ATOM 1386 O O . CYS A 1 171 ? 10.826 -0.623 -17.190 1.00 77.25 171 CYS A O 1
ATOM 1388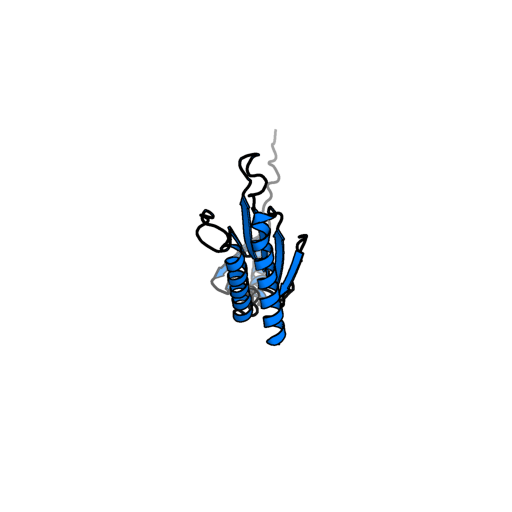 N N . GLY A 1 172 ? 11.586 1.447 -17.627 1.00 82.38 172 GLY A N 1
ATOM 1389 C CA . GLY A 1 172 ? 10.286 2.070 -17.401 1.00 82.38 172 GLY A CA 1
ATOM 1390 C C . GLY A 1 172 ? 9.230 1.586 -18.387 1.00 82.38 172 GLY A C 1
ATOM 1391 O O . GLY A 1 172 ? 8.102 1.325 -17.982 1.00 82.38 172 GLY A O 1
ATOM 1392 N N . LYS A 1 173 ? 9.602 1.353 -19.653 1.00 87.31 173 LYS A N 1
ATOM 1393 C CA . LYS A 1 173 ? 8.694 0.743 -20.638 1.00 87.31 173 LYS A CA 1
ATOM 1394 C C . LYS A 1 173 ? 8.246 -0.657 -20.221 1.00 87.31 173 LYS A C 1
ATOM 1396 O O . LYS A 1 173 ? 7.050 -0.913 -20.239 1.00 87.31 173 LYS A O 1
ATOM 1401 N N . LYS A 1 174 ? 9.166 -1.523 -19.781 1.00 86.12 174 LYS A N 1
ATOM 1402 C CA . LYS A 1 174 ? 8.831 -2.870 -19.278 1.00 86.12 174 LYS A CA 1
ATOM 1403 C C . LYS A 1 174 ? 7.905 -2.819 -18.063 1.00 86.12 174 LYS A C 1
ATOM 1405 O O . LYS A 1 174 ? 6.972 -3.608 -17.974 1.00 86.12 174 LYS A O 1
ATOM 1410 N N . THR A 1 175 ? 8.122 -1.870 -17.149 1.00 87.00 175 THR A N 1
ATOM 1411 C CA . THR A 1 175 ? 7.223 -1.650 -16.006 1.00 87.00 175 THR A CA 1
ATOM 1412 C C . THR A 1 175 ? 5.819 -1.264 -16.469 1.00 87.00 175 THR A C 1
ATOM 1414 O O . THR A 1 175 ? 4.847 -1.864 -16.018 1.00 87.00 175 THR A O 1
ATOM 1417 N N . VAL A 1 176 ? 5.699 -0.321 -17.409 1.00 90.38 176 VAL A N 1
ATOM 1418 C CA . VAL A 1 176 ? 4.402 0.076 -17.983 1.00 90.38 176 VAL A CA 1
ATOM 1419 C C . VAL A 1 176 ? 3.736 -1.094 -18.712 1.00 90.38 176 VAL A C 1
ATOM 1421 O O . VAL A 1 176 ? 2.553 -1.344 -18.504 1.00 90.38 176 VAL A O 1
ATOM 1424 N N . GLU A 1 177 ? 4.480 -1.859 -19.513 1.00 90.81 177 GLU A N 1
ATOM 1425 C CA . GLU A 1 177 ? 3.970 -3.059 -20.189 1.00 90.81 177 GLU A CA 1
ATOM 1426 C C . GLU A 1 177 ? 3.412 -4.080 -19.189 1.00 90.81 177 GLU A C 1
ATOM 1428 O O . GLU A 1 177 ? 2.308 -4.587 -19.390 1.00 90.81 177 GLU A O 1
ATOM 1433 N N . GLN A 1 178 ? 4.118 -4.331 -18.084 1.00 90.06 178 GLN A N 1
ATOM 1434 C CA . GLN A 1 178 ? 3.662 -5.238 -17.031 1.00 90.06 178 GLN A CA 1
ATOM 1435 C C . GLN A 1 178 ? 2.389 -4.723 -16.339 1.00 90.06 178 GLN A C 1
ATOM 1437 O O . GLN A 1 178 ? 1.460 -5.501 -16.118 1.00 90.06 178 GLN A O 1
ATOM 1442 N N . ILE A 1 179 ? 2.302 -3.419 -16.044 1.00 91.38 179 ILE A N 1
ATOM 1443 C CA . ILE A 1 179 ? 1.086 -2.799 -15.486 1.00 91.38 179 ILE A CA 1
ATOM 1444 C C . ILE A 1 179 ? -0.106 -3.031 -16.423 1.00 91.38 179 ILE A C 1
ATOM 1446 O O . ILE A 1 179 ? -1.166 -3.480 -15.983 1.00 91.38 179 ILE A O 1
ATOM 1450 N N . LEU A 1 180 ? 0.073 -2.774 -17.721 1.00 92.88 180 LEU A N 1
ATOM 1451 C CA . LEU A 1 180 ? -0.982 -2.935 -18.721 1.00 92.88 180 LEU A CA 1
ATOM 1452 C C . LEU A 1 180 ? -1.403 -4.403 -18.894 1.00 92.88 180 LEU A C 1
ATOM 1454 O O . LEU A 1 180 ? -2.594 -4.682 -19.037 1.00 92.88 180 LEU A O 1
ATOM 1458 N N . GLN A 1 181 ? -0.460 -5.349 -18.835 1.00 91.69 181 GLN A N 1
ATOM 1459 C CA . GLN A 1 181 ? -0.766 -6.784 -18.872 1.00 91.69 181 GLN A CA 1
ATOM 1460 C C . GLN A 1 181 ? -1.626 -7.216 -17.680 1.00 91.69 181 GLN A C 1
ATOM 1462 O O . GLN A 1 181 ? -2.636 -7.898 -17.868 1.00 91.69 181 GLN A O 1
ATOM 1467 N N . GLN A 1 182 ? -1.271 -6.787 -16.466 1.00 90.62 182 GLN A N 1
ATOM 1468 C CA . GLN A 1 182 ? -2.048 -7.086 -15.260 1.00 90.62 182 GLN A CA 1
ATOM 1469 C C . GLN A 1 182 ? -3.436 -6.444 -15.314 1.00 90.62 182 GLN A C 1
ATOM 1471 O O . GLN A 1 182 ? -4.439 -7.087 -14.999 1.00 90.62 182 GLN A O 1
ATOM 1476 N N . GLN A 1 183 ? -3.522 -5.203 -15.800 1.00 90.44 183 GLN A N 1
ATOM 1477 C CA . GLN A 1 183 ? -4.789 -4.498 -15.975 1.00 90.44 183 GLN A CA 1
ATOM 1478 C C . GLN A 1 183 ? -5.725 -5.235 -16.946 1.00 90.44 183 GLN A C 1
ATOM 1480 O O . GLN A 1 183 ? -6.902 -5.434 -16.635 1.00 90.44 183 GLN A O 1
ATOM 1485 N N . ALA A 1 184 ? -5.208 -5.699 -18.087 1.00 88.44 184 ALA A N 1
ATOM 1486 C CA . ALA A 1 184 ? -5.971 -6.491 -19.051 1.00 88.44 184 ALA A CA 1
ATOM 1487 C C . ALA A 1 184 ? -6.384 -7.860 -18.480 1.00 88.44 184 ALA A C 1
ATOM 1489 O O . ALA A 1 184 ? -7.532 -8.283 -18.625 1.00 88.44 184 ALA A O 1
ATOM 1490 N N . GLY A 1 185 ? -5.471 -8.545 -17.784 1.00 85.75 185 GLY A N 1
ATOM 1491 C CA . GLY A 1 185 ? -5.750 -9.825 -17.129 1.00 85.75 185 GLY A CA 1
ATOM 1492 C C . GLY A 1 185 ? -6.842 -9.725 -16.062 1.00 85.75 185 GLY A C 1
ATOM 1493 O O . GLY A 1 185 ? -7.676 -10.623 -15.949 1.00 85.75 185 GLY A O 1
ATOM 1494 N N . PHE A 1 186 ? -6.881 -8.620 -15.318 1.00 83.25 186 PHE A N 1
ATOM 1495 C CA . PHE A 1 186 ? -7.906 -8.358 -14.311 1.00 83.25 186 PHE A CA 1
ATOM 1496 C C . PHE A 1 186 ? -9.288 -8.101 -14.928 1.00 83.25 186 PHE A C 1
ATOM 1498 O O . PHE A 1 186 ? -10.290 -8.587 -14.408 1.00 83.25 186 PHE A O 1
ATOM 1505 N N . GLN A 1 187 ? -9.357 -7.383 -16.055 1.00 76.31 187 GLN A N 1
ATOM 1506 C CA . GLN A 1 187 ? -10.617 -7.145 -16.771 1.00 76.31 187 GLN A CA 1
ATOM 1507 C C . GLN A 1 187 ? -11.243 -8.439 -17.307 1.00 76.31 187 GLN A C 1
ATOM 1509 O O . GLN A 1 187 ? -12.458 -8.578 -17.260 1.00 76.31 187 GLN A O 1
ATOM 1514 N N . ASN A 1 188 ? -10.428 -9.398 -17.752 1.00 71.56 188 ASN A N 1
ATOM 1515 C CA . ASN A 1 188 ? -10.904 -10.671 -18.306 1.00 71.56 188 ASN A CA 1
ATOM 1516 C C . ASN A 1 188 ? -11.392 -11.684 -17.251 1.00 71.56 188 ASN A C 1
ATOM 1518 O O . ASN A 1 188 ? -11.974 -12.702 -17.617 1.00 71.56 188 ASN A O 1
ATOM 1522 N N . LYS A 1 189 ? -11.112 -11.455 -15.960 1.00 61.75 189 LYS A N 1
ATOM 1523 C CA . LYS A 1 189 ? -11.545 -12.324 -14.846 1.00 61.75 189 LYS A CA 1
ATOM 1524 C C . LYS A 1 189 ? -12.864 -11.876 -14.197 1.00 61.75 189 LYS A C 1
ATOM 1526 O O . LYS A 1 189 ? -13.348 -12.580 -13.313 1.00 61.75 189 LYS A O 1
ATOM 1531 N N . LYS A 1 190 ? -13.399 -10.716 -14.590 1.00 52.28 190 LYS A N 1
ATOM 1532 C CA . LYS A 1 190 ? -14.727 -10.225 -14.192 1.00 52.28 190 LYS A CA 1
ATOM 1533 C C . LYS A 1 190 ? -15.794 -10.721 -15.158 1.00 52.28 190 LYS A C 1
ATOM 1535 O O . LYS A 1 190 ? -16.919 -10.955 -14.671 1.00 52.28 190 LYS A O 1
#

Solvent-accessible surface area (backbone atoms only — not comparable to full-atom values): 11371 Å² total; per-residue (Å²): 141,79,88,77,82,76,92,69,89,71,78,58,66,47,78,42,73,45,77,59,90,70,35,49,42,85,71,47,77,47,43,77,49,68,79,54,38,59,54,50,52,53,52,56,75,66,40,62,68,47,62,65,45,60,77,78,70,72,76,80,78,70,66,56,47,68,69,57,48,51,49,50,52,52,51,50,50,58,36,35,50,54,54,65,81,74,63,98,79,74,83,75,78,84,69,67,46,78,44,79,49,79,57,95,50,32,38,39,42,29,30,74,46,76,49,75,47,92,42,90,92,36,69,60,68,21,41,39,37,39,39,37,38,41,39,36,38,70,73,53,68,64,85,80,71,99,54,90,40,75,46,69,50,88,52,30,41,36,36,42,46,70,72,33,22,80,80,48,39,62,42,51,50,48,28,52,52,45,50,52,51,52,37,52,55,55,62,75,74,110

Foldseek 3Di:
DDDDDDDDPDDQKDWDWDDDPQAIHTDDIDHPDPVVRVVVVVVVVPPCVRRVDGDDPDPPLPQPDPPVLVVLVVLVQQLLVLLQPQDPPSPDDDDSFPDWDDDSFWIKGKRFQFDDDPDPVCNQPTKGKIKMKTGTRVLAQDDADPAPDWDDARSIIMGIDIPHHPSRCVSVVSSVVSSVVNSVVSVVVD